Protein AF-A0A956TDK2-F1 (afdb_monomer_lite)

Structure (mmCIF, N/CA/C/O backbone):
data_AF-A0A956TDK2-F1
#
_entry.id   AF-A0A956TDK2-F1
#
loop_
_atom_site.group_PDB
_atom_site.id
_atom_site.type_symbol
_atom_site.label_atom_id
_atom_site.label_alt_id
_atom_site.label_comp_id
_atom_site.label_asym_id
_atom_site.label_entity_id
_atom_site.label_seq_id
_atom_site.pdbx_PDB_ins_code
_atom_site.Cartn_x
_atom_site.Cartn_y
_atom_site.Cartn_z
_atom_site.occupancy
_atom_site.B_iso_or_equiv
_atom_site.auth_seq_id
_atom_site.auth_comp_id
_atom_site.auth_asym_id
_atom_site.auth_atom_id
_atom_site.pdbx_PDB_model_num
ATOM 1 N N . MET A 1 1 ? -30.531 -20.690 25.573 1.00 36.47 1 MET A N 1
ATOM 2 C CA . MET A 1 1 ? -29.713 -19.918 24.613 1.00 36.47 1 MET A CA 1
ATOM 3 C C . MET A 1 1 ? -29.994 -18.443 24.854 1.00 36.47 1 MET A C 1
ATOM 5 O O . MET A 1 1 ? -31.098 -18.005 24.573 1.00 36.47 1 MET A O 1
ATOM 9 N N . SER A 1 2 ? -29.073 -17.719 25.496 1.00 29.98 2 SER A N 1
ATOM 10 C CA . SER A 1 2 ? -29.270 -16.298 25.814 1.00 29.98 2 SER A CA 1
ATOM 11 C C . SER A 1 2 ? -29.156 -15.471 24.534 1.00 29.98 2 SER A C 1
ATOM 13 O O . SER A 1 2 ? -28.098 -15.437 23.905 1.00 29.98 2 SER A O 1
ATOM 15 N N . THR A 1 3 ? -30.259 -14.847 24.130 1.00 35.81 3 THR A N 1
ATOM 16 C CA . THR A 1 3 ? -30.316 -13.839 23.070 1.00 35.81 3 THR A CA 1
ATOM 17 C C . THR A 1 3 ? -29.551 -12.605 23.540 1.00 35.81 3 THR A C 1
ATOM 19 O O . THR A 1 3 ? -30.119 -11.705 24.156 1.00 35.81 3 THR A O 1
ATOM 22 N N . ARG A 1 4 ? -28.235 -12.579 23.293 1.00 45.94 4 ARG A N 1
ATOM 23 C CA . ARG A 1 4 ? -27.424 -11.367 23.445 1.00 45.94 4 ARG A CA 1
ATOM 24 C C . ARG A 1 4 ? -28.011 -10.298 22.530 1.00 45.94 4 ARG A C 1
ATOM 26 O O . ARG A 1 4 ? -27.999 -10.459 21.312 1.00 45.94 4 ARG A O 1
ATOM 33 N N . THR A 1 5 ? -28.515 -9.216 23.114 1.00 43.31 5 THR A N 1
ATOM 34 C CA . THR A 1 5 ? -28.841 -7.987 22.389 1.00 43.31 5 THR A CA 1
ATOM 35 C C . THR A 1 5 ? -27.641 -7.611 21.524 1.00 43.31 5 THR A C 1
ATOM 37 O O . THR A 1 5 ? -26.521 -7.534 22.034 1.00 43.31 5 THR A O 1
ATOM 40 N N . SER A 1 6 ? -27.844 -7.425 20.217 1.00 56.53 6 SER A N 1
ATOM 41 C CA . SER A 1 6 ? -26.744 -7.072 19.320 1.00 56.53 6 SER A CA 1
ATOM 42 C C . SER A 1 6 ? -26.164 -5.726 19.753 1.00 56.53 6 SER A C 1
ATOM 44 O O . SER A 1 6 ? -26.858 -4.706 19.702 1.00 56.53 6 SER A O 1
ATOM 46 N N . ILE A 1 7 ? -24.907 -5.717 20.191 1.00 63.72 7 ILE A N 1
ATOM 47 C CA . ILE A 1 7 ? -24.193 -4.484 20.520 1.00 63.72 7 ILE A CA 1
ATOM 48 C C . ILE A 1 7 ? -24.137 -3.630 19.246 1.00 63.72 7 ILE A C 1
ATOM 50 O O . ILE A 1 7 ? -23.686 -4.097 18.199 1.00 63.72 7 ILE A O 1
ATOM 54 N N . ARG A 1 8 ? -24.622 -2.385 19.317 1.00 76.12 8 ARG A N 1
ATOM 55 C CA . ARG A 1 8 ? -24.644 -1.454 18.177 1.00 76.12 8 ARG A CA 1
ATOM 56 C C . ARG A 1 8 ? -23.271 -0.806 17.991 1.00 76.12 8 ARG A C 1
ATOM 58 O O . ARG A 1 8 ? -23.097 0.366 18.296 1.00 76.12 8 ARG A O 1
ATOM 65 N N . PHE A 1 9 ? -22.304 -1.588 17.515 1.00 86.56 9 PHE A N 1
ATOM 66 C CA . PHE A 1 9 ? -20.914 -1.156 17.335 1.00 86.56 9 PHE A CA 1
ATOM 67 C C . PHE A 1 9 ? -20.782 0.117 16.481 1.00 86.56 9 PHE A C 1
ATOM 69 O O . PHE A 1 9 ? -20.207 1.097 16.945 1.00 86.56 9 PHE A O 1
ATOM 76 N N . GLY A 1 10 ? -21.360 0.113 15.273 1.00 86.62 10 GLY A N 1
ATOM 77 C CA . GLY A 1 10 ? -21.226 1.204 14.297 1.00 86.62 10 GLY A CA 1
ATOM 78 C C . GLY A 1 10 ? -21.625 2.579 14.839 1.00 86.62 10 GLY A C 1
ATOM 79 O O . GLY A 1 10 ? -20.768 3.452 14.898 1.00 86.62 10 GLY A O 1
ATOM 80 N N . PRO A 1 11 ? -22.862 2.764 15.340 1.00 89.75 11 PRO A N 1
ATOM 81 C CA . PRO A 1 11 ? -23.296 4.057 15.871 1.00 89.75 11 PRO A CA 1
ATOM 82 C C . PRO A 1 11 ? -22.446 4.583 17.036 1.00 89.75 11 PRO A C 1
ATOM 84 O O . PRO A 1 11 ? -22.266 5.790 17.168 1.00 89.75 11 PRO A O 1
ATOM 87 N N . ILE A 1 12 ? -21.922 3.694 17.890 1.00 90.88 12 ILE A N 1
ATOM 88 C CA . ILE A 1 12 ? -21.048 4.094 19.004 1.00 90.88 12 ILE A CA 1
ATOM 89 C C . ILE A 1 12 ? -19.704 4.577 18.458 1.00 90.88 12 ILE A C 1
ATOM 91 O O . ILE A 1 12 ? -19.218 5.627 18.873 1.00 90.88 12 ILE A O 1
ATOM 95 N N . LEU A 1 13 ? -19.118 3.831 17.519 1.00 92.94 13 LEU A N 1
ATOM 96 C CA . LEU A 1 13 ? -17.864 4.217 16.883 1.00 92.94 13 LEU A CA 1
ATOM 97 C C . LEU A 1 13 ? -18.004 5.534 16.110 1.00 92.94 13 LEU A C 1
ATOM 99 O O . LEU A 1 13 ? -17.149 6.397 16.255 1.00 92.94 13 LEU A O 1
ATOM 103 N N . GLU A 1 14 ? -19.071 5.708 15.332 1.00 91.56 14 GLU A N 1
ATOM 104 C CA . GLU A 1 14 ? -19.319 6.922 14.545 1.00 91.56 14 GLU A CA 1
ATOM 105 C C . GLU A 1 14 ? -19.465 8.160 15.442 1.00 91.56 14 GLU A C 1
ATOM 107 O O . GLU A 1 14 ? -18.856 9.194 15.165 1.00 91.56 14 GLU A O 1
ATOM 112 N N . ALA A 1 15 ? -20.201 8.051 16.555 1.00 91.62 15 ALA A N 1
ATOM 113 C CA . ALA A 1 15 ? -20.336 9.140 17.522 1.00 91.62 15 ALA A CA 1
ATOM 114 C C . ALA A 1 15 ? -18.988 9.512 18.165 1.00 91.62 15 ALA A C 1
ATOM 116 O O . ALA A 1 15 ? -18.646 10.691 18.261 1.00 91.62 15 ALA A O 1
ATOM 117 N N . LEU A 1 16 ? -18.196 8.509 18.558 1.00 93.31 16 LEU A N 1
ATOM 118 C CA . LEU A 1 16 ? -16.863 8.724 19.120 1.00 93.31 16 LEU A CA 1
ATOM 119 C C . LEU A 1 16 ? -15.891 9.316 18.102 1.00 93.31 16 LEU A C 1
ATOM 121 O O . LEU A 1 16 ? -15.137 10.226 18.436 1.00 93.31 16 LEU A O 1
ATOM 125 N N . ALA A 1 17 ? -15.902 8.824 16.866 1.00 91.94 17 ALA A N 1
ATOM 126 C CA . ALA A 1 17 ? -15.045 9.326 15.805 1.00 91.94 17 ALA A CA 1
ATOM 127 C C . ALA A 1 17 ? -15.389 10.779 15.456 1.00 91.94 17 ALA A C 1
ATOM 129 O O . ALA A 1 17 ? -14.481 11.593 15.326 1.00 91.94 17 ALA A O 1
ATOM 130 N N . ALA A 1 18 ? -16.673 11.147 15.403 1.00 90.19 18 ALA A N 1
ATOM 131 C CA . ALA A 1 18 ? -17.086 12.536 15.196 1.00 90.19 18 ALA A CA 1
ATOM 132 C C . ALA A 1 18 ? -16.557 13.480 16.294 1.00 90.19 18 ALA A C 1
ATOM 134 O O . ALA A 1 18 ? -16.225 14.636 16.026 1.00 90.19 18 ALA A O 1
ATOM 135 N N . GLU A 1 19 ? -16.448 12.996 17.534 1.00 91.62 19 GLU A N 1
ATOM 136 C CA . GLU A 1 19 ? -15.928 13.782 18.654 1.00 91.62 19 GLU A CA 1
ATOM 137 C C . GLU A 1 19 ? -14.392 13.827 18.692 1.00 91.62 19 GLU A C 1
ATOM 139 O O . GLU A 1 19 ? -13.811 14.891 18.919 1.00 91.62 19 GLU A O 1
ATOM 144 N N . LYS A 1 20 ? -13.732 12.678 18.505 1.00 92.88 20 LYS A N 1
ATOM 145 C CA . LYS A 1 20 ? -12.287 12.508 18.725 1.00 92.88 20 LYS A CA 1
ATOM 146 C C . LYS A 1 20 ? -11.456 12.708 17.463 1.00 92.88 20 LYS A C 1
ATOM 148 O O . LYS A 1 20 ? -10.361 13.245 17.541 1.00 92.88 20 LYS A O 1
ATOM 153 N N . LEU A 1 21 ? -11.992 12.367 16.296 1.00 92.44 21 LEU A N 1
ATOM 154 C CA . LEU A 1 21 ? -11.311 12.448 15.005 1.00 92.44 21 LEU A CA 1
ATOM 155 C C . LEU A 1 21 ? -11.820 13.626 14.156 1.00 92.44 21 LEU A C 1
ATOM 157 O O . LEU A 1 21 ? -12.000 13.492 12.952 1.00 92.44 21 LEU A O 1
ATOM 161 N N . LYS A 1 22 ? -12.015 14.813 14.751 1.00 89.56 22 LYS A N 1
ATOM 162 C CA . LYS A 1 22 ? -12.614 15.991 14.075 1.00 89.56 22 LYS A CA 1
ATOM 163 C C . LYS A 1 22 ? -11.938 16.413 12.763 1.00 89.56 22 LYS A C 1
ATOM 165 O O . LYS A 1 22 ? -12.581 17.019 11.916 1.00 89.56 22 LYS A O 1
ATOM 170 N N . LYS A 1 23 ? -10.636 16.143 12.615 1.00 91.44 23 LYS A N 1
ATOM 171 C CA . LYS A 1 23 ? -9.848 16.461 11.408 1.00 91.44 23 LYS A CA 1
ATOM 172 C C . LYS A 1 23 ? -9.891 15.368 10.332 1.00 91.44 23 LYS A C 1
ATOM 174 O O . LYS A 1 23 ? -9.282 15.543 9.280 1.00 91.44 23 LYS A O 1
ATOM 179 N N . TYR A 1 24 ? -10.528 14.236 10.618 1.00 95.06 24 TYR A N 1
ATOM 180 C CA . TYR A 1 24 ? -10.629 13.112 9.700 1.00 95.06 24 TYR A CA 1
ATOM 181 C C . TYR A 1 24 ? -12.004 13.097 9.041 1.00 95.06 24 TYR A C 1
ATOM 183 O O . TYR A 1 24 ? -13.023 13.365 9.675 1.00 95.06 24 TYR A O 1
ATOM 191 N N . GLU A 1 25 ? -12.027 12.722 7.771 1.00 94.62 25 GLU A N 1
ATOM 192 C CA . GLU A 1 25 ? -13.240 12.393 7.039 1.00 94.62 25 GLU A CA 1
ATOM 193 C C . GLU A 1 25 ? -13.403 10.867 6.947 1.00 94.62 25 GLU A C 1
ATOM 195 O O . GLU A 1 25 ? -12.411 10.145 6.783 1.00 94.62 25 GLU A O 1
ATOM 200 N N . PRO A 1 26 ? -14.631 10.339 7.062 1.00 94.50 26 PRO A N 1
ATOM 201 C CA . PRO A 1 26 ? -14.887 8.928 6.810 1.00 94.50 26 PRO A CA 1
ATOM 202 C C . PRO A 1 26 ? -14.716 8.625 5.315 1.00 94.50 26 PRO A C 1
ATOM 204 O O . PRO A 1 26 ? -15.232 9.355 4.471 1.00 94.50 26 PRO A O 1
ATOM 207 N N . PHE A 1 27 ? -14.026 7.533 4.983 1.00 92.94 27 PHE A N 1
ATOM 208 C CA . PHE A 1 27 ? -13.862 7.072 3.594 1.00 92.94 27 PHE A CA 1
ATOM 209 C C . PHE A 1 27 ? -14.345 5.635 3.365 1.00 92.94 27 PHE A C 1
ATOM 211 O O . PHE A 1 27 ? -14.528 5.234 2.220 1.00 92.94 27 PHE A O 1
ATOM 218 N N . LEU A 1 28 ? -14.556 4.859 4.434 1.00 91.88 28 LEU A N 1
ATOM 219 C CA . LEU A 1 28 ? -14.954 3.456 4.349 1.00 91.88 28 LEU A CA 1
ATOM 220 C C . LEU A 1 28 ? -15.937 3.099 5.467 1.00 91.88 28 LEU A C 1
ATOM 222 O O . LEU A 1 28 ? -15.699 3.412 6.634 1.00 91.88 28 LEU A O 1
ATOM 226 N N . ASN A 1 29 ? -17.008 2.396 5.109 1.00 92.25 29 ASN A N 1
ATOM 227 C CA . ASN A 1 29 ? -17.934 1.754 6.038 1.00 92.25 29 ASN A CA 1
ATOM 228 C C . ASN A 1 29 ? -18.458 0.475 5.377 1.00 92.25 29 ASN A C 1
ATOM 230 O O . ASN A 1 29 ? -19.373 0.524 4.556 1.00 92.25 29 ASN A O 1
ATOM 234 N N . GLU A 1 30 ? -17.835 -0.659 5.690 1.00 87.12 30 GLU A N 1
ATOM 235 C CA . GLU A 1 30 ? -18.126 -1.934 5.038 1.00 87.12 30 GLU A CA 1
ATOM 236 C C . GLU A 1 30 ? -18.359 -3.063 6.039 1.00 87.12 30 GLU A C 1
ATOM 238 O O . GLU A 1 30 ? -17.680 -3.197 7.058 1.00 87.12 30 GLU A O 1
ATOM 243 N N . ALA A 1 31 ? -19.319 -3.929 5.721 1.00 85.69 31 ALA A N 1
ATOM 244 C CA . ALA A 1 31 ? -19.601 -5.136 6.481 1.00 85.69 31 ALA A CA 1
ATOM 245 C C . ALA A 1 31 ? -19.265 -6.368 5.637 1.00 85.69 31 ALA A C 1
ATOM 247 O O . ALA A 1 31 ? -20.000 -6.721 4.717 1.00 85.69 31 ALA A O 1
ATOM 248 N N . VAL A 1 32 ? -18.192 -7.066 6.001 1.00 81.88 32 VAL A N 1
ATOM 249 C CA . VAL A 1 32 ? -17.778 -8.327 5.371 1.00 81.88 32 VAL A CA 1
ATOM 250 C C . VAL A 1 32 ? -18.242 -9.532 6.191 1.00 81.88 32 VAL A C 1
ATOM 252 O O . VAL A 1 32 ? -18.817 -9.385 7.274 1.00 81.88 32 VAL A O 1
ATOM 255 N N . SER A 1 33 ? -18.029 -10.752 5.689 1.00 78.56 33 SER A N 1
ATOM 256 C CA . SER A 1 33 ? -18.541 -11.991 6.304 1.00 78.56 33 SER A CA 1
ATOM 257 C C . SER A 1 33 ? -18.165 -12.153 7.783 1.00 78.56 33 SER A C 1
ATOM 259 O O . SER A 1 33 ? -18.964 -12.659 8.571 1.00 78.56 33 SER A O 1
ATOM 261 N N . HIS A 1 34 ? -16.981 -11.683 8.188 1.00 80.56 34 HIS A N 1
ATOM 262 C CA . HIS A 1 34 ? -16.448 -11.889 9.543 1.00 80.56 34 HIS A CA 1
ATOM 263 C C . HIS A 1 34 ? -16.103 -10.594 10.290 1.00 80.56 34 HIS A C 1
ATOM 265 O O . HIS A 1 34 ? -15.832 -10.627 11.493 1.00 80.56 34 HIS A O 1
ATOM 271 N N . SER A 1 35 ? -16.145 -9.441 9.621 1.00 86.12 35 SER A N 1
ATOM 272 C CA . SER A 1 35 ? -15.712 -8.165 10.196 1.00 86.12 35 SER A CA 1
ATOM 273 C C . SER A 1 35 ? -16.579 -6.991 9.746 1.00 86.12 35 SER A C 1
ATOM 275 O O . SER A 1 35 ? -17.258 -7.053 8.726 1.00 86.12 35 SER A O 1
ATOM 277 N N . LEU A 1 36 ? -16.555 -5.932 10.544 1.00 91.06 36 LEU A N 1
ATOM 278 C CA . LEU A 1 36 ? -17.019 -4.595 10.203 1.00 91.06 36 LEU A CA 1
ATOM 279 C C . LEU A 1 36 ? -15.780 -3.706 10.083 1.00 91.06 36 LEU A C 1
ATOM 281 O O . LEU A 1 36 ? -14.925 -3.759 10.968 1.00 91.06 36 LEU A O 1
ATOM 285 N N . LEU A 1 37 ? -15.684 -2.931 9.009 1.00 93.44 37 LEU A N 1
ATOM 286 C CA . LEU A 1 37 ? -14.554 -2.065 8.691 1.00 93.44 37 LEU A CA 1
ATOM 287 C C . LEU A 1 37 ? -15.026 -0.614 8.619 1.00 93.44 37 LEU A C 1
ATOM 289 O O . LEU A 1 37 ? -15.962 -0.300 7.888 1.00 93.44 37 LEU A O 1
ATOM 293 N N . TYR A 1 38 ? -14.357 0.261 9.364 1.00 95.88 38 TYR A N 1
ATOM 294 C CA . TYR A 1 38 ? -14.624 1.697 9.397 1.00 95.88 38 TYR A CA 1
ATOM 295 C C . TYR A 1 38 ? -13.319 2.453 9.185 1.00 95.88 38 TYR A C 1
ATOM 297 O O . TYR A 1 38 ? -12.400 2.336 9.993 1.00 95.88 38 TYR A O 1
ATOM 305 N N . GLY A 1 39 ? -13.232 3.210 8.098 1.00 96.38 39 GLY A N 1
ATOM 306 C CA . GLY A 1 39 ? -12.031 3.932 7.702 1.00 96.38 39 GLY A CA 1
ATOM 307 C C . GLY A 1 39 ? -12.210 5.439 7.801 1.00 96.38 39 GLY A C 1
ATOM 308 O O . GLY A 1 39 ? -13.188 5.994 7.297 1.00 96.38 39 GLY A O 1
ATOM 309 N N . TYR A 1 40 ? -11.219 6.093 8.392 1.00 97.31 40 TYR A N 1
ATOM 310 C CA . TYR A 1 40 ? -11.108 7.539 8.529 1.00 97.31 40 TYR A CA 1
ATOM 311 C C . TYR A 1 40 ? -9.791 7.996 7.912 1.00 97.31 40 TYR A C 1
ATOM 313 O O . TYR A 1 40 ? -8.759 7.362 8.135 1.00 97.31 40 TYR A O 1
ATOM 321 N N . ARG A 1 41 ? -9.804 9.092 7.155 1.00 96.56 41 ARG A N 1
ATOM 322 C CA . ARG A 1 41 ? -8.598 9.675 6.556 1.00 96.56 41 ARG A CA 1
ATOM 323 C C . ARG A 1 41 ? -8.495 11.159 6.860 1.00 96.56 41 ARG A C 1
ATOM 325 O O . ARG A 1 41 ? -9.503 11.843 6.966 1.00 96.56 41 ARG A O 1
ATOM 332 N N . CYS A 1 42 ? -7.283 11.674 6.978 1.00 95.06 42 CYS A N 1
ATOM 333 C CA . CYS A 1 42 ? -7.027 13.106 7.058 1.00 95.06 42 CYS A CA 1
ATOM 334 C C . CYS A 1 42 ? -5.879 13.484 6.126 1.00 95.06 42 CYS A C 1
ATOM 336 O O . C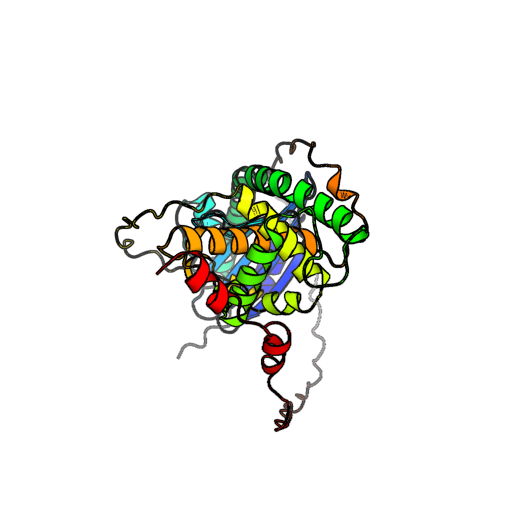YS A 1 42 ? -4.987 12.677 5.861 1.00 95.06 42 CYS A O 1
ATOM 338 N N . ARG A 1 43 ? -5.887 14.727 5.644 1.00 93.00 43 ARG A N 1
ATOM 339 C CA . ARG A 1 43 ? -4.717 15.299 4.975 1.00 93.00 43 ARG A CA 1
ATOM 340 C C . ARG A 1 43 ? -3.674 15.679 6.019 1.00 93.00 43 ARG A C 1
ATOM 342 O O . ARG A 1 43 ? -3.978 16.348 7.004 1.00 93.00 43 ARG A O 1
ATOM 349 N N . MET A 1 44 ? -2.447 15.254 5.775 1.00 88.44 44 MET A N 1
ATOM 350 C CA . MET A 1 44 ? -1.257 15.610 6.533 1.00 88.44 44 MET A CA 1
ATOM 351 C C . MET A 1 44 ? -0.457 16.671 5.763 1.00 88.44 44 MET A C 1
ATOM 353 O O . MET A 1 44 ? -0.726 16.961 4.596 1.00 88.44 44 MET A O 1
ATOM 357 N N . ALA A 1 45 ? 0.534 17.276 6.417 1.00 78.44 45 ALA A N 1
ATOM 358 C CA . ALA A 1 45 ? 1.456 18.186 5.740 1.00 78.44 45 ALA A CA 1
ATOM 359 C C . ALA A 1 45 ? 2.215 17.459 4.613 1.00 78.44 45 ALA A C 1
ATOM 361 O O . ALA A 1 45 ? 2.507 16.276 4.749 1.00 78.44 45 ALA A O 1
ATOM 362 N N . GLY A 1 46 ? 2.567 18.164 3.531 1.00 70.44 46 GLY A N 1
ATOM 363 C CA . GLY A 1 46 ? 3.446 17.635 2.475 1.00 70.44 46 GLY A CA 1
ATOM 364 C C . GLY A 1 46 ? 2.803 16.643 1.495 1.00 70.44 46 GLY A C 1
ATOM 365 O O . GLY A 1 46 ? 3.504 15.767 0.999 1.00 70.44 46 GLY A O 1
ATOM 366 N N . HIS A 1 47 ? 1.500 16.776 1.214 1.00 81.88 47 HIS A N 1
ATOM 367 C CA . HIS A 1 47 ? 0.721 15.896 0.312 1.00 81.88 47 HIS A CA 1
ATOM 368 C C . HIS A 1 47 ? 0.558 14.451 0.788 1.00 81.88 47 HIS A C 1
ATOM 370 O O . HIS A 1 47 ? 0.251 13.567 -0.005 1.00 81.88 47 HIS A O 1
ATOM 376 N N . TYR A 1 48 ? 0.743 14.200 2.082 1.00 91.75 48 TYR A N 1
ATOM 377 C CA . TYR A 1 48 ? 0.474 12.892 2.667 1.00 91.75 48 TYR A CA 1
ATOM 378 C C . TYR A 1 48 ? -0.956 12.814 3.199 1.00 91.75 48 TYR A C 1
ATOM 380 O O . TYR A 1 48 ? -1.563 13.810 3.593 1.00 91.75 48 TYR A O 1
ATOM 388 N N . TYR A 1 49 ? -1.476 11.601 3.256 1.00 95.25 49 TYR A N 1
ATOM 389 C CA . TYR A 1 49 ? -2.735 11.231 3.869 1.00 95.25 49 TYR A CA 1
ATOM 390 C C . TYR A 1 49 ? -2.444 10.279 5.023 1.00 95.25 49 TYR A C 1
ATOM 392 O O . TYR A 1 49 ? -1.655 9.343 4.883 1.00 95.25 49 TYR A O 1
ATOM 400 N N . GLY A 1 50 ? -3.080 10.531 6.162 1.00 97.38 50 GLY A N 1
ATOM 401 C CA . GLY A 1 50 ? -3.053 9.656 7.326 1.00 97.38 50 GLY A CA 1
ATOM 402 C C . GLY A 1 50 ? -4.379 8.925 7.459 1.00 97.38 50 GLY A C 1
ATOM 403 O O . GLY A 1 50 ? -5.433 9.548 7.329 1.00 97.38 50 GLY A O 1
ATOM 404 N N . PHE A 1 51 ? -4.335 7.628 7.741 1.00 98.12 51 PHE A N 1
ATOM 405 C CA . PHE A 1 51 ? -5.514 6.770 7.814 1.00 98.12 51 PHE A CA 1
ATOM 406 C C . PHE A 1 51 ? -5.604 6.059 9.159 1.00 98.12 51 PHE A C 1
ATOM 408 O O . PHE A 1 51 ? -4.590 5.646 9.721 1.00 98.12 51 PHE A O 1
ATOM 415 N N . ILE A 1 52 ? -6.835 5.868 9.626 1.00 97.94 52 ILE A N 1
ATOM 416 C CA . ILE A 1 52 ? -7.195 4.985 10.734 1.00 97.94 52 ILE A CA 1
ATOM 417 C C . ILE A 1 52 ? -8.297 4.057 10.224 1.00 97.94 52 ILE A C 1
ATOM 419 O O . ILE A 1 52 ? -9.371 4.517 9.841 1.00 97.94 52 ILE A O 1
ATOM 423 N N . LEU A 1 53 ? -8.035 2.756 10.226 1.00 97.38 53 LEU A N 1
ATOM 424 C CA . LEU A 1 53 ? -8.971 1.712 9.831 1.00 97.38 53 LEU A CA 1
ATOM 425 C C . LEU A 1 53 ? -9.312 0.860 11.049 1.00 97.38 53 LEU A C 1
ATOM 427 O O . LEU A 1 53 ? -8.498 0.064 11.504 1.00 97.38 53 LEU A O 1
ATOM 431 N N . VAL A 1 54 ? -10.525 1.007 11.568 1.00 96.31 54 VAL A N 1
ATOM 432 C CA . VAL A 1 54 ? -11.038 0.212 12.683 1.00 96.31 54 VAL A CA 1
ATOM 433 C C . VAL A 1 54 ? -11.714 -1.044 12.146 1.00 96.31 54 VAL A C 1
ATOM 435 O O . VAL A 1 54 ? -12.629 -0.966 11.326 1.00 96.31 54 VAL A O 1
ATOM 438 N N . GLN A 1 55 ? -11.303 -2.201 12.658 1.00 94.00 55 GLN A N 1
ATOM 439 C CA . GLN A 1 55 ? -11.869 -3.503 12.328 1.00 94.00 55 GLN A CA 1
ATOM 440 C C . GLN A 1 55 ? -12.485 -4.135 13.572 1.00 94.00 55 GLN A C 1
ATOM 442 O O . GLN A 1 55 ? -11.794 -4.386 14.558 1.00 94.00 55 GLN A O 1
ATOM 447 N N . ALA A 1 56 ? -13.773 -4.466 13.514 1.00 92.12 56 ALA A N 1
ATOM 448 C CA . ALA A 1 56 ? -14.464 -5.200 14.569 1.00 92.12 56 ALA A CA 1
ATOM 449 C C . ALA A 1 56 ? -14.951 -6.562 14.089 1.00 92.12 56 ALA A C 1
ATOM 451 O O . ALA A 1 56 ? -15.563 -6.682 13.030 1.00 92.12 56 ALA A O 1
ATOM 452 N N . ALA A 1 57 ? -14.737 -7.598 14.891 1.00 88.94 57 ALA A N 1
ATOM 453 C CA . ALA A 1 57 ? -15.269 -8.922 14.613 1.00 88.94 57 ALA A CA 1
ATOM 454 C C . ALA A 1 57 ? -16.779 -8.969 14.857 1.00 88.94 57 ALA A C 1
ATOM 456 O O . ALA A 1 57 ? -17.269 -8.531 15.900 1.00 88.94 57 ALA A O 1
ATOM 457 N N . ARG A 1 58 ? -17.523 -9.574 13.926 1.00 84.69 58 ARG A N 1
ATOM 458 C CA . ARG A 1 58 ? -18.996 -9.611 13.994 1.00 84.69 58 ARG A CA 1
ATOM 459 C C . ARG A 1 58 ? -19.541 -10.449 15.149 1.00 84.69 58 ARG A C 1
ATOM 461 O O . ARG A 1 58 ? -20.650 -10.197 15.608 1.00 84.69 58 ARG A O 1
ATOM 468 N N . THR A 1 59 ? -18.794 -11.460 15.589 1.00 81.94 59 THR A N 1
ATOM 469 C CA . THR A 1 59 ? -19.300 -12.494 16.510 1.00 81.94 59 THR A CA 1
ATOM 470 C C . THR A 1 59 ? -18.495 -12.646 17.796 1.00 81.94 59 THR A C 1
ATOM 472 O O . THR A 1 59 ? -19.038 -13.134 18.785 1.00 81.94 59 THR A O 1
ATOM 475 N N . SER A 1 60 ? -17.229 -12.227 17.824 1.00 82.69 60 SER A N 1
ATOM 476 C CA . SER A 1 60 ? -16.325 -12.520 18.944 1.00 82.69 60 SER A CA 1
ATOM 477 C C . SER A 1 60 ? -16.125 -11.365 19.930 1.00 82.69 60 SER A C 1
ATOM 479 O O . SER A 1 60 ? -15.432 -11.552 20.924 1.00 82.69 60 SER A O 1
ATOM 481 N N . GLY A 1 61 ? -16.736 -10.193 19.701 1.00 86.81 61 GLY A N 1
ATOM 482 C CA . GLY A 1 61 ? -16.562 -9.028 20.581 1.00 86.81 61 GLY A CA 1
ATOM 483 C C . GLY A 1 61 ? -15.120 -8.517 20.601 1.00 86.81 61 GLY A C 1
ATOM 484 O O . GLY A 1 61 ? -14.631 -8.075 21.636 1.00 86.81 61 GLY A O 1
ATOM 485 N N . ARG A 1 62 ? -14.418 -8.630 19.469 1.00 90.31 62 ARG A N 1
ATOM 486 C CA . ARG A 1 62 ? -13.034 -8.179 19.298 1.00 90.31 62 ARG A CA 1
ATOM 487 C C . ARG A 1 62 ? -12.957 -6.969 18.383 1.00 90.31 62 ARG A C 1
ATOM 489 O O . ARG A 1 62 ? -13.763 -6.848 17.460 1.00 90.31 62 ARG A O 1
ATOM 496 N N . VAL A 1 63 ? -11.985 -6.098 18.625 1.00 93.12 63 VAL A N 1
ATOM 497 C CA . VAL A 1 63 ? -11.713 -4.927 17.787 1.00 93.12 63 VAL A CA 1
ATOM 498 C C . VAL A 1 63 ? -10.213 -4.659 17.699 1.00 93.12 63 VAL A C 1
ATOM 500 O O . VAL A 1 63 ? -9.475 -4.861 18.661 1.00 93.12 63 VAL A O 1
ATOM 503 N N . THR A 1 64 ? -9.757 -4.218 16.537 1.00 94.31 64 THR A N 1
ATOM 504 C CA . THR A 1 64 ? -8.388 -3.771 16.288 1.00 94.31 64 THR A CA 1
ATOM 505 C C . THR A 1 64 ? -8.410 -2.557 15.362 1.00 94.31 64 THR A C 1
ATOM 507 O O . THR A 1 64 ? -9.469 -2.176 14.856 1.00 94.31 64 THR A O 1
ATOM 510 N N . ALA A 1 65 ? -7.254 -1.935 15.162 1.00 96.00 65 ALA A N 1
ATOM 511 C CA . ALA A 1 65 ? -7.097 -0.851 14.210 1.00 96.00 65 ALA A CA 1
ATOM 512 C C . ALA A 1 65 ? -5.774 -0.972 13.454 1.00 96.00 65 ALA A C 1
ATOM 514 O O . ALA A 1 65 ? -4.741 -1.324 14.030 1.00 96.00 65 ALA A O 1
ATOM 515 N N . GLU A 1 66 ? -5.814 -0.631 12.173 1.00 96.81 66 GLU A N 1
ATOM 516 C CA . GLU A 1 66 ? -4.637 -0.342 11.367 1.00 96.81 66 GLU A CA 1
ATOM 517 C C . GLU A 1 66 ? -4.520 1.162 11.153 1.00 96.81 66 GLU A C 1
ATOM 519 O O . GLU A 1 66 ? -5.515 1.879 11.048 1.00 96.81 66 GLU A O 1
ATOM 524 N N . VAL A 1 67 ? -3.286 1.637 11.088 1.00 98.25 67 VAL A N 1
ATOM 525 C CA . VAL A 1 67 ? -2.961 3.003 10.702 1.00 98.25 67 VAL A CA 1
ATOM 526 C C . VAL A 1 67 ? -2.136 2.971 9.437 1.00 98.25 67 VAL A C 1
ATOM 528 O O . VAL A 1 67 ? -1.395 2.017 9.196 1.00 98.25 67 VAL A O 1
ATOM 531 N N . ALA A 1 68 ? -2.263 4.006 8.619 1.00 98.12 68 ALA A N 1
ATOM 532 C CA . ALA A 1 68 ? -1.503 4.084 7.386 1.00 98.12 68 ALA A CA 1
ATOM 533 C C . ALA A 1 68 ? -1.098 5.509 7.041 1.00 98.12 68 ALA A C 1
ATOM 535 O O . ALA A 1 68 ? -1.768 6.468 7.424 1.00 98.12 68 ALA A O 1
ATOM 536 N N . VAL A 1 69 ? -0.013 5.625 6.283 1.00 97.56 69 VAL A N 1
ATOM 537 C CA . VAL A 1 69 ? 0.443 6.870 5.670 1.00 97.56 69 VAL A CA 1
ATOM 538 C C . VAL A 1 69 ? 0.645 6.615 4.186 1.00 97.56 69 VAL A C 1
ATOM 540 O O . VAL A 1 69 ? 1.325 5.660 3.816 1.00 97.56 69 VAL A O 1
ATOM 543 N N . SER A 1 70 ? 0.063 7.458 3.337 1.00 95.19 70 SER A N 1
ATOM 544 C CA . SER A 1 70 ? 0.197 7.366 1.879 1.00 95.19 70 SER A CA 1
ATOM 545 C C . SER A 1 70 ? 0.354 8.746 1.252 1.00 95.19 70 SER A C 1
ATOM 547 O O . SER A 1 70 ? -0.138 9.731 1.789 1.00 95.19 70 SER A O 1
ATOM 549 N N . ARG A 1 71 ? 1.021 8.837 0.102 1.00 91.75 71 ARG A N 1
ATOM 550 C CA . ARG A 1 71 ? 1.002 10.027 -0.771 1.00 91.75 71 ARG A CA 1
ATOM 551 C C . ARG A 1 71 ? -0.308 10.160 -1.548 1.00 91.75 71 ARG A C 1
ATOM 553 O O . ARG A 1 71 ? -0.589 11.217 -2.098 1.00 91.75 71 ARG A O 1
ATOM 560 N N . THR A 1 72 ? -1.091 9.089 -1.613 1.00 88.00 72 THR A N 1
ATOM 561 C CA . THR A 1 72 ? -2.345 9.007 -2.367 1.00 88.00 72 THR A CA 1
ATOM 562 C C . THR A 1 72 ? -3.531 9.033 -1.399 1.00 88.00 72 THR A C 1
ATOM 564 O O . THR A 1 72 ? -3.372 8.671 -0.229 1.00 88.00 72 THR A O 1
ATOM 567 N N . PRO A 1 73 ? -4.731 9.444 -1.844 1.00 88.75 73 PRO A N 1
ATOM 568 C CA . PRO A 1 73 ? -5.927 9.457 -0.998 1.00 88.75 73 PRO A CA 1
ATOM 569 C C . PRO A 1 73 ? -6.500 8.057 -0.695 1.00 88.75 73 PRO A C 1
ATOM 571 O O . PRO A 1 73 ? -7.564 7.967 -0.068 1.00 88.75 73 PRO A O 1
ATOM 574 N N . ASP A 1 74 ? -5.798 6.995 -1.103 1.00 88.44 74 ASP A N 1
ATOM 575 C CA . ASP A 1 74 ? -6.178 5.593 -0.943 1.00 88.44 74 ASP A CA 1
ATOM 576 C C . ASP A 1 74 ? -5.412 4.911 0.193 1.00 88.44 74 ASP A C 1
ATOM 578 O O . ASP A 1 74 ? -4.236 5.191 0.451 1.00 88.44 74 ASP A O 1
ATOM 582 N N . PHE A 1 75 ? -6.081 3.963 0.851 1.00 92.44 75 PHE A N 1
ATOM 583 C CA . PHE A 1 75 ? -5.471 3.153 1.899 1.00 92.44 75 PHE A CA 1
ATOM 584 C C . PHE A 1 75 ? -4.402 2.222 1.290 1.00 92.44 75 PHE A C 1
ATOM 586 O O . PHE A 1 75 ? -4.730 1.419 0.412 1.00 92.44 75 PHE A O 1
ATOM 593 N N . PRO A 1 76 ? -3.129 2.301 1.722 1.00 93.69 76 PRO A N 1
ATOM 594 C CA . PRO A 1 76 ? -2.040 1.587 1.070 1.00 93.69 76 PRO A CA 1
ATOM 595 C C . PRO A 1 76 ? -2.064 0.090 1.389 1.00 93.69 76 PRO A C 1
ATOM 597 O O . PRO A 1 76 ? -2.436 -0.334 2.481 1.00 93.69 76 PRO A O 1
ATOM 600 N N . TYR A 1 77 ? -1.600 -0.717 0.437 1.00 94.56 77 TYR A N 1
ATOM 601 C CA . TYR A 1 77 ? -1.542 -2.173 0.568 1.00 94.56 77 TYR A CA 1
ATOM 602 C C . TYR A 1 77 ? -0.355 -2.664 1.421 1.00 94.56 77 TYR A C 1
ATOM 604 O O . TYR A 1 77 ? -0.506 -3.586 2.228 1.00 94.56 77 TYR A O 1
ATOM 612 N N . TYR A 1 78 ? 0.813 -2.039 1.260 1.00 95.50 78 TYR A N 1
ATOM 613 C CA . TYR A 1 78 ? 2.093 -2.508 1.801 1.00 95.50 78 TYR A CA 1
ATOM 614 C C . TYR A 1 78 ? 2.215 -2.275 3.305 1.00 95.50 78 TYR A C 1
ATOM 616 O O . TYR A 1 78 ? 1.975 -1.161 3.773 1.00 95.50 78 TYR A O 1
ATOM 624 N N . ARG A 1 79 ? 2.659 -3.278 4.070 1.00 94.81 79 ARG A N 1
ATOM 625 C CA . ARG A 1 79 ? 3.030 -3.061 5.472 1.00 94.81 79 ARG A CA 1
ATOM 626 C C . ARG A 1 79 ? 4.481 -2.626 5.600 1.00 94.81 79 ARG A C 1
ATOM 628 O O . ARG A 1 79 ? 5.349 -3.054 4.845 1.00 94.81 79 ARG A O 1
ATOM 635 N N . ILE A 1 80 ? 4.758 -1.769 6.580 1.00 94.19 80 ILE A N 1
ATOM 636 C CA . ILE A 1 80 ? 6.127 -1.283 6.824 1.00 94.19 80 ILE A CA 1
ATOM 637 C C . ILE A 1 80 ? 7.060 -2.378 7.369 1.00 94.19 80 ILE A C 1
ATOM 639 O O . ILE A 1 80 ? 8.280 -2.298 7.175 1.00 94.19 80 ILE A O 1
ATOM 643 N N . SER A 1 81 ? 6.494 -3.374 8.058 1.00 91.00 81 SER A N 1
ATOM 644 C CA . SER A 1 81 ? 7.228 -4.480 8.673 1.00 91.00 81 SER A CA 1
ATOM 645 C C . SER A 1 81 ? 7.547 -5.632 7.734 1.00 91.00 81 SER A C 1
ATOM 647 O O . SER A 1 81 ? 8.398 -6.449 8.083 1.00 91.00 81 SER A O 1
ATOM 649 N N . ASP A 1 82 ? 6.860 -5.722 6.595 1.00 89.38 82 ASP A N 1
ATOM 650 C CA . ASP A 1 82 ? 7.052 -6.834 5.672 1.00 89.38 82 ASP A CA 1
ATOM 651 C C . ASP A 1 82 ? 8.494 -6.823 5.162 1.00 89.38 82 ASP A C 1
ATOM 653 O O . ASP A 1 82 ? 9.063 -5.773 4.834 1.00 89.38 82 ASP A O 1
ATOM 657 N N . THR A 1 83 ? 9.091 -8.010 5.096 1.00 83.50 83 THR A N 1
ATOM 658 C CA . THR A 1 83 ? 10.452 -8.198 4.596 1.00 83.50 83 THR A CA 1
ATOM 659 C C . THR A 1 83 ? 10.418 -9.166 3.416 1.00 83.50 83 THR A C 1
ATOM 661 O O . THR A 1 83 ? 10.007 -10.310 3.592 1.00 83.50 83 THR A O 1
ATOM 664 N N . PRO A 1 84 ? 10.857 -8.753 2.215 1.00 85.75 84 PRO A N 1
ATOM 665 C CA . PRO A 1 84 ? 11.407 -7.440 1.867 1.00 85.75 84 PRO A CA 1
ATOM 666 C C . PRO A 1 84 ? 10.332 -6.343 1.740 1.00 85.75 84 PRO A C 1
ATOM 668 O O . PRO A 1 84 ? 9.178 -6.615 1.424 1.00 85.75 84 PRO A O 1
ATOM 671 N N . ARG A 1 85 ? 10.714 -5.076 1.926 1.00 90.12 85 ARG A N 1
ATOM 672 C CA . ARG A 1 85 ? 9.783 -3.942 1.841 1.00 90.12 85 ARG A CA 1
ATOM 673 C C . ARG A 1 85 ? 9.540 -3.521 0.385 1.00 90.12 85 ARG A C 1
ATOM 675 O O . ARG A 1 85 ? 10.484 -3.141 -0.309 1.00 90.12 85 ARG A O 1
ATOM 682 N N . LEU A 1 86 ? 8.284 -3.562 -0.071 1.00 92.88 86 LEU A N 1
ATOM 683 C CA . LEU A 1 86 ? 7.930 -3.255 -1.468 1.00 92.88 86 LEU A CA 1
ATOM 684 C C . LEU A 1 86 ? 7.384 -1.845 -1.713 1.00 92.88 86 LEU A C 1
ATOM 686 O O . LEU A 1 86 ? 7.601 -1.322 -2.804 1.00 92.88 86 LEU A O 1
ATOM 690 N N . GLY A 1 87 ? 6.688 -1.251 -0.740 1.00 93.06 87 GLY A N 1
ATOM 691 C CA . GLY A 1 87 ? 5.926 -0.013 -0.938 1.00 93.06 87 GLY A CA 1
ATOM 692 C C . GLY A 1 87 ? 6.732 1.145 -1.534 1.00 93.06 87 GLY A C 1
ATOM 693 O O . GLY A 1 87 ? 7.943 1.234 -1.366 1.00 93.06 87 GLY A O 1
ATOM 694 N N . VAL A 1 88 ? 6.044 2.028 -2.262 1.00 93.50 88 VAL A N 1
ATOM 695 C CA . VAL A 1 88 ? 6.644 3.239 -2.857 1.00 93.50 88 VAL A CA 1
ATOM 696 C C . VAL A 1 88 ? 5.898 4.496 -2.424 1.00 93.50 88 VAL A C 1
ATOM 698 O O . VAL A 1 88 ? 6.518 5.478 -2.034 1.00 93.50 88 VAL A O 1
ATOM 701 N N . SER A 1 89 ? 4.563 4.488 -2.464 1.00 91.75 89 SER A N 1
ATOM 702 C CA . SER A 1 89 ? 3.741 5.657 -2.120 1.00 91.75 89 SER A CA 1
ATOM 703 C C . SER A 1 89 ? 3.190 5.645 -0.701 1.00 91.75 89 SER A C 1
ATOM 705 O O . SER A 1 89 ? 2.774 6.698 -0.221 1.00 91.75 89 SER A O 1
ATOM 707 N N . GLY A 1 90 ? 3.165 4.499 -0.022 1.00 95.12 90 GLY A N 1
ATOM 708 C CA . GLY A 1 90 ? 2.517 4.400 1.276 1.00 95.12 90 GLY A CA 1
ATOM 709 C C . GLY A 1 90 ? 2.731 3.074 1.982 1.00 95.12 90 GLY A C 1
ATOM 710 O O . GLY A 1 90 ? 3.008 2.050 1.355 1.00 95.12 90 GLY A O 1
ATOM 711 N N . TYR A 1 91 ? 2.559 3.122 3.300 1.00 97.31 91 TYR A N 1
ATOM 712 C CA . TYR A 1 91 ? 2.684 1.986 4.199 1.00 97.31 91 TYR A CA 1
ATOM 713 C C . TYR A 1 91 ? 1.566 1.982 5.240 1.00 97.31 91 TYR A C 1
ATOM 715 O O . TYR A 1 91 ? 1.105 3.037 5.680 1.00 97.31 91 TYR A O 1
ATOM 723 N N . ARG A 1 92 ? 1.177 0.786 5.678 1.00 97.12 92 ARG A N 1
ATOM 724 C CA . ARG A 1 92 ? 0.265 0.550 6.803 1.00 97.12 92 ARG A CA 1
ATOM 725 C C . ARG A 1 92 ? 0.914 -0.303 7.887 1.00 97.12 92 ARG A C 1
ATOM 727 O O . ARG A 1 92 ? 1.920 -0.970 7.652 1.00 97.12 92 ARG A O 1
ATOM 734 N N . GLU A 1 93 ? 0.327 -0.292 9.073 1.00 95.94 93 GLU A N 1
ATOM 735 C CA . GLU A 1 93 ? 0.667 -1.207 10.160 1.00 95.94 93 GLU A CA 1
ATOM 736 C C . GLU A 1 93 ? -0.461 -1.251 11.199 1.00 95.94 93 GLU A C 1
ATOM 738 O O . GLU A 1 93 ? -1.243 -0.308 11.339 1.00 95.94 93 GLU A O 1
ATOM 743 N N . ARG A 1 94 ? -0.540 -2.331 11.974 1.00 94.62 94 ARG A N 1
ATOM 744 C CA . ARG A 1 94 ? -1.454 -2.419 13.117 1.00 94.62 94 ARG A CA 1
ATOM 745 C C . ARG A 1 94 ? -1.048 -1.446 14.220 1.00 94.62 94 ARG A C 1
ATOM 747 O O . ARG A 1 94 ? 0.103 -1.412 14.658 1.00 94.62 94 ARG A O 1
ATOM 754 N N . ALA A 1 95 ? -2.021 -0.695 14.734 1.00 95.38 95 ALA A N 1
ATOM 755 C CA . ALA A 1 95 ? -1.780 0.377 15.695 1.00 95.38 95 ALA A CA 1
ATOM 756 C C . ALA A 1 95 ? -1.047 -0.117 16.957 1.00 95.38 95 ALA A C 1
ATOM 758 O O . ALA A 1 95 ? -0.061 0.482 17.391 1.00 95.38 95 ALA A O 1
ATOM 759 N N . LEU A 1 96 ? -1.471 -1.260 17.507 1.00 91.75 96 LEU A N 1
ATOM 760 C CA . LEU A 1 96 ? -0.895 -1.817 18.736 1.00 91.75 96 LEU A CA 1
ATOM 761 C C . LEU A 1 96 ? 0.542 -2.320 18.577 1.00 91.75 96 LEU A C 1
ATOM 763 O O . LEU A 1 96 ? 1.328 -2.227 19.524 1.00 91.75 96 LEU A O 1
ATOM 767 N N . LYS A 1 97 ? 0.924 -2.771 17.381 1.00 91.12 97 LYS A N 1
ATOM 768 C CA . LYS A 1 97 ? 2.311 -3.142 17.091 1.00 91.12 97 LYS A CA 1
ATOM 769 C C . LYS A 1 97 ? 3.232 -1.923 17.163 1.00 91.12 97 LYS A C 1
ATOM 771 O O . LYS A 1 97 ? 4.353 -2.029 17.649 1.00 91.12 97 LYS A O 1
ATOM 776 N N . LEU A 1 98 ? 2.746 -0.740 16.788 1.00 92.62 98 LEU A N 1
ATOM 777 C CA . LEU A 1 98 ? 3.512 0.507 16.868 1.00 92.62 98 LEU A CA 1
ATOM 778 C C . LEU A 1 98 ? 3.534 1.121 18.272 1.00 92.62 98 LEU A C 1
ATOM 780 O O . LEU A 1 98 ? 4.549 1.704 18.671 1.00 92.62 98 LEU A O 1
ATOM 784 N N . THR A 1 99 ? 2.439 1.029 19.032 1.00 90.88 99 THR A N 1
ATOM 785 C CA . THR A 1 99 ? 2.361 1.665 20.358 1.00 90.88 99 THR A CA 1
ATOM 786 C C . THR A 1 99 ? 2.863 0.771 21.480 1.00 90.88 99 THR A C 1
ATOM 788 O O . THR A 1 99 ? 3.656 1.231 22.306 1.00 90.88 99 THR A O 1
ATOM 791 N N . ARG A 1 100 ? 2.466 -0.506 21.475 1.00 85.31 100 ARG A N 1
ATOM 792 C CA . ARG A 1 100 ? 2.754 -1.492 22.529 1.00 85.31 100 ARG A CA 1
ATOM 793 C C . ARG A 1 100 ? 3.805 -2.524 22.139 1.00 85.31 100 ARG A C 1
ATOM 795 O O . ARG A 1 100 ? 4.217 -3.287 23.002 1.00 85.31 100 ARG A O 1
ATOM 802 N N . LYS A 1 101 ? 4.249 -2.546 20.875 1.00 82.44 101 LYS A N 1
ATOM 803 C CA . LYS A 1 101 ? 5.156 -3.575 20.326 1.00 82.44 101 LYS A CA 1
ATOM 804 C C . LYS A 1 101 ? 4.591 -4.997 20.405 1.00 82.44 101 LYS A C 1
ATOM 806 O O . LYS A 1 101 ? 5.347 -5.957 20.321 1.00 82.44 101 LYS A O 1
ATOM 811 N N . VAL A 1 102 ? 3.272 -5.127 20.545 1.00 82.31 102 VAL A N 1
ATOM 812 C CA . VAL A 1 102 ? 2.576 -6.415 20.538 1.00 82.31 102 VAL A CA 1
ATOM 813 C C . VAL A 1 102 ? 1.430 -6.323 19.549 1.00 82.31 102 VAL A C 1
ATOM 815 O O . VAL A 1 102 ? 0.625 -5.390 19.603 1.00 82.31 102 VAL A O 1
ATOM 818 N N . ASP A 1 103 ? 1.364 -7.291 18.646 1.00 83.94 103 ASP A N 1
ATOM 819 C CA . ASP A 1 103 ? 0.278 -7.395 17.686 1.00 83.94 103 ASP A CA 1
ATOM 820 C C . ASP A 1 103 ? -0.889 -8.182 18.293 1.00 83.94 103 ASP A C 1
ATOM 822 O O . ASP A 1 103 ? -0.780 -9.383 18.528 1.00 83.94 103 ASP A O 1
ATOM 826 N N . THR A 1 104 ? -1.982 -7.489 18.626 1.00 86.19 104 THR A N 1
ATOM 827 C CA . THR A 1 104 ? -3.134 -8.076 19.329 1.00 86.19 104 THR A CA 1
ATOM 828 C C . THR A 1 104 ? -4.447 -7.386 18.949 1.00 86.19 104 THR A C 1
ATOM 830 O O . THR A 1 104 ? -4.470 -6.363 18.260 1.00 86.19 104 THR A O 1
ATOM 833 N N . SER A 1 105 ? -5.562 -7.929 19.440 1.00 88.56 105 SER A N 1
ATOM 834 C CA . SER A 1 105 ? -6.880 -7.288 19.374 1.00 88.56 105 SER A CA 1
ATOM 835 C C . SER A 1 105 ? -7.400 -6.972 20.775 1.00 88.56 105 SER A C 1
ATOM 837 O O . SER A 1 105 ? -7.186 -7.733 21.718 1.00 88.56 105 SER A O 1
ATOM 839 N N . PHE A 1 106 ? -8.165 -5.892 20.910 1.00 88.62 106 PHE A N 1
ATOM 840 C CA . PHE A 1 106 ? -8.945 -5.634 22.116 1.00 88.62 106 PHE A CA 1
ATOM 841 C C . PHE A 1 106 ? -10.176 -6.538 22.166 1.00 88.62 106 PHE A C 1
ATOM 843 O O . PHE A 1 106 ? -10.716 -6.934 21.133 1.00 88.62 106 PHE A O 1
ATOM 850 N N . SER A 1 107 ? -10.658 -6.813 23.378 1.00 89.75 107 SER A N 1
ATOM 851 C CA . SER A 1 107 ? -11.878 -7.586 23.624 1.00 89.75 107 SER A CA 1
ATOM 852 C C . SER A 1 107 ? -12.870 -6.787 24.467 1.00 89.75 107 SER A C 1
ATOM 854 O O . SER A 1 107 ? -12.474 -6.080 25.390 1.00 89.75 107 SER A O 1
ATOM 856 N N . TYR A 1 108 ? -14.163 -6.938 24.188 1.00 87.62 108 TYR A N 1
ATOM 857 C CA . TYR A 1 108 ? -15.256 -6.342 24.956 1.00 87.62 108 TYR A CA 1
ATOM 858 C C . TYR A 1 108 ? -16.411 -7.339 25.116 1.00 87.62 108 TYR A C 1
ATOM 860 O O . TYR A 1 108 ? -16.689 -8.152 24.234 1.00 87.62 108 TYR A O 1
ATOM 868 N N . ARG A 1 109 ? -17.108 -7.295 26.259 1.00 85.19 109 ARG A N 1
ATOM 869 C CA . ARG A 1 109 ? -18.242 -8.198 26.556 1.00 85.19 109 ARG A CA 1
ATOM 870 C C . ARG A 1 109 ? -19.607 -7.505 26.590 1.00 85.19 109 ARG A C 1
ATOM 872 O O . ARG A 1 109 ? -20.623 -8.190 26.681 1.00 85.19 109 ARG A O 1
ATOM 879 N N . GLY A 1 110 ? -19.641 -6.177 26.501 1.00 84.56 110 GLY A N 1
ATOM 880 C CA . GLY A 1 110 ? -20.862 -5.375 26.590 1.00 84.56 110 GLY A CA 1
ATOM 881 C C . GLY A 1 110 ? -20.654 -3.936 26.122 1.00 84.56 110 GLY A C 1
ATOM 882 O O . GLY A 1 110 ? -19.531 -3.531 25.828 1.00 84.56 110 GLY A O 1
ATOM 883 N N . GLN A 1 111 ? -21.744 -3.169 26.059 1.00 84.94 111 GLN A N 1
ATOM 884 C CA . GLN A 1 111 ? -21.746 -1.803 25.527 1.00 84.94 111 GLN A CA 1
ATOM 885 C C . GLN A 1 111 ? -20.904 -0.822 26.361 1.00 84.94 111 GLN A C 1
ATOM 887 O O . GLN A 1 111 ? -20.193 -0.004 25.786 1.00 84.94 111 GLN A O 1
ATOM 892 N N . GLU A 1 112 ? -20.930 -0.929 27.692 1.00 83.62 112 GLU A N 1
ATOM 893 C CA . GLU A 1 112 ? -20.121 -0.071 28.574 1.00 83.62 112 GLU A CA 1
ATOM 894 C C . GLU A 1 112 ? -18.618 -0.294 28.367 1.00 83.62 112 GLU A C 1
ATOM 896 O O . GLU A 1 112 ? -17.859 0.659 28.211 1.00 83.62 112 GLU A O 1
ATOM 901 N N . GLN A 1 113 ? -18.188 -1.558 28.280 1.00 88.94 113 GLN A N 1
ATOM 902 C CA . GLN A 1 113 ? -16.792 -1.892 27.981 1.00 88.94 113 GLN A CA 1
ATOM 903 C C . GLN A 1 113 ? -16.395 -1.459 26.570 1.00 88.94 113 GLN A C 1
ATOM 905 O O . GLN A 1 113 ? -15.273 -1.004 26.369 1.00 88.94 113 GLN A O 1
ATOM 910 N N . LEU A 1 114 ? -17.305 -1.584 25.598 1.00 89.94 114 LEU A N 1
ATOM 911 C CA . LEU A 1 114 ? -17.037 -1.191 24.219 1.00 89.94 114 LEU A CA 1
ATOM 912 C C . LEU A 1 114 ? -16.672 0.294 24.118 1.00 89.94 114 LEU A C 1
ATOM 914 O O . LEU A 1 114 ? -15.732 0.626 23.406 1.00 89.94 114 LEU A O 1
ATOM 918 N N . LEU A 1 115 ? -17.375 1.172 24.839 1.00 91.44 115 LEU A N 1
ATOM 919 C CA . LEU A 1 115 ? -17.086 2.607 24.843 1.00 91.44 115 LEU A CA 1
ATOM 920 C C . LEU A 1 115 ? -15.640 2.894 25.280 1.00 91.44 115 LEU A C 1
ATOM 922 O O . LEU A 1 115 ? -14.913 3.585 24.570 1.00 91.44 115 LEU A O 1
ATOM 926 N N . GLY A 1 116 ? -15.216 2.324 26.413 1.00 92.00 116 GLY A N 1
ATOM 927 C CA . GLY A 1 116 ? -13.847 2.479 26.916 1.00 92.00 116 GLY A CA 1
ATOM 928 C C . GLY A 1 116 ? -12.804 1.902 25.958 1.00 92.00 116 GLY A C 1
ATOM 929 O O . GLY A 1 116 ? -11.830 2.572 25.629 1.00 92.00 116 GLY A O 1
ATOM 930 N N . VAL A 1 117 ? -13.058 0.700 25.428 1.00 93.62 117 VAL A N 1
ATOM 931 C CA . VAL A 1 117 ? -12.175 0.047 24.451 1.00 93.62 117 VAL A CA 1
ATOM 932 C C . VAL A 1 117 ? -12.026 0.877 23.176 1.00 93.62 117 VAL A C 1
ATOM 934 O O . VAL A 1 117 ? -10.920 0.992 22.658 1.00 93.62 117 VAL A O 1
ATOM 937 N N . LEU A 1 118 ? -13.107 1.468 22.662 1.00 94.62 118 LEU A N 1
ATOM 938 C CA . LEU A 1 118 ? -13.052 2.309 21.465 1.00 94.62 118 LEU A CA 1
ATOM 939 C C . LEU A 1 118 ? -12.328 3.632 21.721 1.00 94.62 118 LEU A C 1
ATOM 941 O O . LEU A 1 118 ? -11.557 4.062 20.870 1.00 94.62 118 LEU A O 1
ATOM 945 N N . LEU A 1 119 ? -12.530 4.259 22.882 1.00 94.00 119 LEU A N 1
ATOM 946 C CA . LEU A 1 119 ? -11.784 5.459 23.270 1.00 94.00 119 LEU A CA 1
ATOM 947 C C . LEU A 1 119 ? -10.277 5.184 23.337 1.00 94.00 119 LEU A C 1
ATOM 949 O O . LEU A 1 119 ? -9.491 5.938 22.759 1.00 94.00 119 LEU A O 1
ATOM 953 N N . ASP A 1 120 ? -9.881 4.088 23.988 1.00 93.69 120 ASP A N 1
ATOM 954 C CA . ASP A 1 120 ? -8.483 3.663 24.040 1.00 93.69 120 ASP A CA 1
ATOM 955 C C . ASP A 1 120 ? -7.947 3.349 22.640 1.00 93.69 120 ASP A C 1
ATOM 957 O O . ASP A 1 120 ? -6.872 3.823 22.283 1.00 93.69 120 ASP A O 1
ATOM 961 N N . LEU A 1 121 ? -8.704 2.608 21.824 1.00 95.12 121 LEU A N 1
ATOM 962 C CA . LEU A 1 121 ? -8.316 2.246 20.462 1.00 95.12 121 LEU A CA 1
ATOM 963 C C . LEU A 1 121 ? -8.077 3.479 19.584 1.00 95.12 121 LEU A C 1
ATOM 965 O O . LEU A 1 121 ? -7.072 3.529 18.878 1.00 95.12 121 LEU A O 1
ATOM 969 N N . LEU A 1 122 ? -8.974 4.469 19.614 1.00 95.25 122 LEU A N 1
ATOM 970 C CA . LEU A 1 122 ? -8.837 5.691 18.818 1.00 95.25 122 LEU A CA 1
ATOM 971 C C . LEU A 1 122 ? -7.627 6.519 19.270 1.00 95.25 122 LEU A C 1
ATOM 973 O O . LEU A 1 122 ? -6.841 6.947 18.426 1.00 95.25 122 LEU A O 1
ATOM 977 N N . ARG A 1 123 ? -7.420 6.667 20.586 1.00 94.06 123 ARG A N 1
ATOM 978 C CA . ARG A 1 123 ? -6.235 7.346 21.138 1.00 94.06 123 ARG A CA 1
ATOM 979 C C . ARG A 1 123 ? -4.941 6.646 20.715 1.00 94.06 123 ARG A C 1
ATOM 981 O O . ARG A 1 123 ? -4.004 7.294 20.257 1.00 94.06 123 ARG A O 1
ATOM 988 N N . GLU A 1 124 ? -4.892 5.323 20.857 1.00 94.69 124 GLU A N 1
ATOM 989 C CA . GLU A 1 124 ? -3.745 4.501 20.453 1.00 94.69 124 GLU A CA 1
ATOM 990 C C . GLU A 1 124 ? -3.506 4.590 18.942 1.00 94.69 124 GLU A C 1
ATOM 992 O O . GLU A 1 124 ? -2.361 4.644 18.510 1.00 94.69 124 GLU A O 1
ATOM 997 N N . SER A 1 125 ? -4.567 4.677 18.136 1.00 96.25 125 SER A N 1
ATOM 998 C CA . SER A 1 125 ? -4.465 4.825 16.681 1.00 96.25 125 SER A CA 1
ATOM 999 C C . SER A 1 125 ? -3.865 6.173 16.282 1.00 96.25 125 SER A C 1
ATOM 1001 O O . SER A 1 125 ? -2.978 6.212 15.438 1.00 96.25 125 SER A O 1
ATOM 1003 N N . GLU A 1 126 ? -4.259 7.285 16.905 1.00 94.19 126 GLU A N 1
ATOM 1004 C CA . GLU A 1 126 ? -3.628 8.581 16.608 1.00 94.19 126 GLU A CA 1
ATOM 1005 C C . GLU A 1 126 ? -2.145 8.611 17.010 1.00 94.19 126 GLU A C 1
ATOM 1007 O O . GLU A 1 126 ? -1.304 9.098 16.251 1.00 94.19 126 GLU A O 1
ATOM 1012 N N . MET A 1 127 ? -1.801 8.029 18.164 1.00 94.62 127 MET A N 1
ATOM 1013 C CA . MET A 1 127 ? -0.404 7.882 18.586 1.00 94.62 127 MET A CA 1
ATOM 1014 C C . MET A 1 127 ? 0.392 6.981 17.633 1.00 94.62 127 MET A C 1
ATOM 1016 O O . MET A 1 127 ? 1.532 7.296 17.283 1.00 94.62 127 MET A O 1
ATOM 1020 N N . ALA A 1 128 ? -0.200 5.862 17.209 1.00 97.12 128 ALA A N 1
ATOM 1021 C CA . ALA A 1 128 ? 0.396 4.941 16.252 1.00 97.12 128 ALA A CA 1
ATOM 1022 C C . ALA A 1 128 ? 0.623 5.615 14.899 1.00 97.12 128 ALA A C 1
ATOM 1024 O O . ALA A 1 128 ? 1.687 5.438 14.317 1.00 97.12 128 ALA A O 1
ATOM 1025 N N . LEU A 1 129 ? -0.332 6.416 14.420 1.00 97.44 129 LEU A N 1
ATOM 1026 C CA . LEU A 1 129 ? -0.215 7.135 13.155 1.00 97.44 129 LEU A CA 1
ATOM 1027 C C . LEU A 1 129 ? 0.968 8.109 13.172 1.00 97.44 129 LEU A C 1
ATOM 1029 O O . LEU A 1 129 ? 1.724 8.144 12.207 1.00 97.44 129 LEU A O 1
ATOM 1033 N N . GLY A 1 130 ? 1.177 8.842 14.273 1.00 95.19 130 GLY A N 1
ATOM 1034 C CA . GLY A 1 130 ? 2.363 9.689 14.441 1.00 95.19 130 GLY A CA 1
ATOM 1035 C C . GLY A 1 130 ? 3.665 8.885 14.350 1.00 95.19 130 GLY A C 1
ATOM 1036 O O . GLY A 1 130 ? 4.540 9.207 13.551 1.00 95.19 130 GLY A O 1
ATOM 1037 N N . ARG A 1 131 ? 3.753 7.765 15.083 1.00 96.69 131 ARG A N 1
ATOM 1038 C CA . ARG A 1 131 ? 4.926 6.869 15.039 1.00 96.69 131 ARG A CA 1
ATOM 1039 C C . ARG A 1 131 ? 5.154 6.245 13.665 1.00 96.69 131 ARG A C 1
ATOM 1041 O O . ARG A 1 131 ? 6.305 6.055 13.277 1.00 96.69 131 ARG A O 1
ATOM 1048 N N . LEU A 1 132 ? 4.082 5.879 12.962 1.00 97.50 132 LEU A N 1
ATOM 1049 C CA . LEU A 1 132 ? 4.171 5.358 11.605 1.00 97.50 132 LEU A CA 1
ATOM 1050 C C . LEU A 1 132 ? 4.659 6.447 10.662 1.00 97.50 132 LEU A C 1
ATOM 1052 O O . LEU A 1 132 ? 5.531 6.166 9.859 1.00 97.50 132 LEU A O 1
ATOM 1056 N N . ALA A 1 133 ? 4.145 7.672 10.765 1.00 96.38 133 ALA A N 1
ATOM 1057 C CA . ALA A 1 133 ? 4.565 8.785 9.923 1.00 96.38 133 ALA A CA 1
ATOM 1058 C C . ALA A 1 133 ? 6.065 9.075 10.063 1.00 96.38 133 ALA A C 1
ATOM 1060 O O . ALA A 1 133 ? 6.750 9.182 9.047 1.00 96.38 133 ALA A O 1
ATOM 1061 N N . ASP A 1 134 ? 6.583 9.098 11.293 1.00 94.94 134 ASP A N 1
ATOM 1062 C CA . ASP A 1 134 ? 8.011 9.308 11.561 1.00 94.94 134 ASP A CA 1
ATOM 1063 C C . ASP A 1 134 ? 8.899 8.233 10.907 1.00 94.94 134 ASP A C 1
ATOM 1065 O O . ASP A 1 134 ? 10.011 8.524 10.470 1.00 94.94 134 ASP A O 1
ATOM 1069 N N . GLN A 1 135 ? 8.407 6.994 10.810 1.00 95.06 135 GLN A N 1
ATOM 1070 C CA . GLN A 1 135 ? 9.132 5.873 10.200 1.00 95.06 135 GLN A CA 1
ATOM 1071 C C . GLN A 1 135 ? 8.925 5.788 8.683 1.00 95.06 135 GLN A C 1
ATOM 1073 O O . GLN A 1 135 ? 9.869 5.549 7.937 1.00 95.06 135 GLN A O 1
ATOM 1078 N N . ALA A 1 136 ? 7.687 5.957 8.223 1.00 95.62 136 ALA A N 1
ATOM 1079 C CA . ALA A 1 136 ? 7.250 5.693 6.861 1.00 95.62 136 ALA A CA 1
ATOM 1080 C C . ALA A 1 136 ? 7.561 6.850 5.913 1.00 95.62 136 ALA A C 1
ATOM 1082 O O . ALA A 1 136 ? 7.973 6.597 4.788 1.00 95.62 136 ALA A O 1
ATOM 1083 N N . ILE A 1 137 ? 7.382 8.110 6.332 1.00 94.50 137 ILE A N 1
ATOM 1084 C CA . ILE A 1 137 ? 7.551 9.265 5.433 1.00 94.50 137 ILE A CA 1
ATOM 1085 C C . ILE A 1 137 ? 8.971 9.344 4.855 1.00 94.50 137 ILE A C 1
ATOM 1087 O O . ILE A 1 137 ? 9.078 9.509 3.642 1.00 94.50 137 ILE A O 1
ATOM 1091 N N . PRO A 1 138 ? 10.060 9.196 5.638 1.00 94.00 138 PRO A N 1
ATOM 1092 C CA . PRO A 1 138 ? 11.411 9.208 5.077 1.00 94.00 138 PRO A CA 1
ATOM 1093 C C . PRO A 1 138 ? 11.626 8.120 4.019 1.00 94.00 138 PRO A C 1
ATOM 1095 O O . PRO A 1 138 ? 12.194 8.402 2.968 1.00 94.00 138 PRO A O 1
ATOM 1098 N N . LEU A 1 139 ? 11.108 6.914 4.270 1.00 94.44 139 LEU A N 1
ATOM 1099 C CA . LEU A 1 139 ? 11.198 5.777 3.350 1.00 94.44 139 LEU A CA 1
ATOM 1100 C C . LEU A 1 139 ? 10.403 6.030 2.072 1.00 94.44 139 LEU A C 1
ATOM 1102 O O . LEU A 1 139 ? 10.916 5.841 0.978 1.00 94.44 139 LEU A O 1
ATOM 1106 N N . ILE A 1 140 ? 9.170 6.522 2.215 1.00 94.12 140 ILE A N 1
ATOM 1107 C CA . ILE A 1 140 ? 8.337 6.917 1.082 1.00 94.12 140 ILE A CA 1
ATOM 1108 C C . ILE A 1 140 ? 9.073 7.973 0.259 1.00 94.12 140 ILE A C 1
ATOM 1110 O O . ILE A 1 140 ? 9.133 7.841 -0.950 1.00 94.12 140 ILE A O 1
ATOM 1114 N N . ILE A 1 141 ? 9.666 9.003 0.873 1.00 92.12 141 ILE A N 1
ATOM 1115 C CA . ILE A 1 141 ? 10.429 10.028 0.141 1.00 92.12 141 ILE A CA 1
ATOM 1116 C C . ILE A 1 141 ? 11.592 9.404 -0.633 1.00 92.12 141 ILE A C 1
ATOM 1118 O O . ILE A 1 141 ? 11.803 9.769 -1.787 1.00 92.12 141 ILE A O 1
ATOM 1122 N N . GLU A 1 142 ? 12.350 8.506 -0.007 1.00 93.00 142 GLU A N 1
ATOM 1123 C CA . GLU A 1 142 ? 13.493 7.830 -0.621 1.00 93.00 142 GLU A CA 1
ATOM 1124 C C . GLU A 1 142 ? 13.071 6.964 -1.814 1.00 93.00 142 GLU A C 1
ATOM 1126 O O . GLU A 1 142 ? 13.530 7.214 -2.931 1.00 93.00 142 GLU A O 1
ATOM 1131 N N . ASP A 1 143 ? 12.141 6.026 -1.604 1.00 92.50 143 ASP A N 1
ATOM 1132 C CA . ASP A 1 143 ? 11.592 5.171 -2.660 1.00 92.50 143 ASP A CA 1
ATOM 1133 C C . ASP A 1 143 ? 11.012 6.043 -3.788 1.00 92.50 143 ASP A C 1
ATOM 1135 O O . ASP A 1 143 ? 11.304 5.861 -4.969 1.00 92.50 143 ASP A O 1
ATOM 1139 N N . TYR A 1 144 ? 10.237 7.070 -3.446 1.00 90.81 144 TYR A N 1
ATOM 1140 C CA . TYR A 1 144 ? 9.624 7.945 -4.435 1.00 90.81 144 TYR A CA 1
ATOM 1141 C C . TYR A 1 144 ? 10.652 8.731 -5.256 1.00 90.81 144 TYR A C 1
ATOM 1143 O O . TYR A 1 144 ? 10.512 8.833 -6.474 1.00 90.81 144 TYR A O 1
ATOM 1151 N N . LYS A 1 145 ? 11.703 9.265 -4.618 1.00 91.00 145 LYS A N 1
ATOM 1152 C CA . LYS A 1 145 ? 12.816 9.953 -5.297 1.00 91.00 145 LYS A CA 1
ATOM 1153 C C . LYS A 1 145 ? 13.590 9.025 -6.227 1.00 91.00 145 LYS A C 1
ATOM 1155 O O . LYS A 1 145 ? 14.105 9.501 -7.232 1.00 91.00 145 LYS A O 1
ATOM 1160 N N . GLN A 1 146 ? 13.669 7.737 -5.906 1.00 91.88 146 GLN A N 1
ATOM 1161 C CA . GLN A 1 146 ? 14.318 6.745 -6.756 1.00 91.88 146 GLN A CA 1
ATOM 1162 C C . GLN A 1 146 ? 13.507 6.474 -8.030 1.00 91.88 146 GLN A C 1
ATOM 1164 O O . GLN A 1 146 ? 14.064 6.451 -9.125 1.00 91.88 146 GLN A O 1
ATOM 1169 N N . TRP A 1 147 ? 12.189 6.296 -7.904 1.00 94.44 147 TRP A N 1
ATOM 1170 C CA . TRP A 1 147 ? 11.339 5.882 -9.026 1.00 94.44 147 TRP A CA 1
ATOM 1171 C C . TRP A 1 147 ? 10.801 7.036 -9.875 1.00 94.44 147 TRP A C 1
ATOM 1173 O O . TRP A 1 147 ? 10.540 6.859 -11.064 1.00 94.44 147 TRP A O 1
ATOM 1183 N N . GLN A 1 148 ? 10.631 8.225 -9.295 1.00 92.94 148 GLN A N 1
ATOM 1184 C CA . GLN A 1 148 ? 10.028 9.363 -9.988 1.00 92.94 148 GLN A CA 1
ATOM 1185 C C . GLN A 1 148 ? 10.825 9.828 -11.223 1.00 92.94 148 GLN A C 1
ATOM 1187 O O . GLN A 1 148 ? 10.180 10.104 -12.236 1.00 92.94 148 GLN A O 1
ATOM 1192 N N . PRO A 1 149 ? 12.172 9.920 -11.210 1.00 93.44 149 PRO A N 1
ATOM 1193 C CA . PRO A 1 149 ? 12.935 10.257 -12.411 1.00 93.44 149 PRO A CA 1
ATOM 1194 C C . PRO A 1 149 ? 12.709 9.244 -13.537 1.00 93.44 149 PRO A C 1
ATOM 1196 O O . PRO A 1 149 ? 12.387 9.645 -14.645 1.00 93.44 149 PRO A O 1
ATOM 1199 N N . LEU A 1 150 ? 12.729 7.943 -13.227 1.00 94.75 150 LEU A N 1
ATOM 1200 C CA . LEU A 1 150 ? 12.499 6.879 -14.213 1.00 94.75 150 LEU A CA 1
ATOM 1201 C C . LEU A 1 150 ? 11.096 6.953 -14.830 1.00 94.75 150 LEU A C 1
ATOM 1203 O O . LEU A 1 150 ? 10.922 6.712 -16.022 1.00 94.75 150 LEU A O 1
ATOM 1207 N N . TYR A 1 151 ? 10.093 7.317 -14.028 1.00 94.81 151 TYR A N 1
ATOM 1208 C CA . TYR A 1 151 ? 8.740 7.559 -14.523 1.00 94.81 151 TYR A CA 1
ATOM 1209 C C . TYR A 1 151 ? 8.670 8.778 -15.456 1.00 94.81 151 TYR A C 1
ATOM 1211 O O . TYR A 1 151 ? 7.970 8.740 -16.466 1.00 94.81 151 TYR A O 1
ATOM 1219 N N . ARG A 1 152 ? 9.409 9.856 -15.162 1.00 93.81 152 ARG A N 1
ATOM 1220 C CA . ARG A 1 152 ? 9.493 11.024 -16.057 1.00 93.81 152 ARG A CA 1
ATOM 1221 C C . ARG A 1 152 ? 10.212 10.688 -17.361 1.00 93.81 152 ARG A C 1
ATOM 1223 O O . ARG A 1 152 ? 9.718 11.076 -18.415 1.00 93.81 152 ARG A O 1
ATOM 1230 N N . ASP A 1 153 ? 11.301 9.931 -17.289 1.00 93.81 153 ASP A N 1
ATOM 1231 C CA . ASP A 1 153 ? 12.026 9.454 -18.467 1.00 93.81 153 ASP A CA 1
ATOM 1232 C C . ASP A 1 153 ? 11.113 8.605 -19.357 1.00 93.81 153 ASP A C 1
ATOM 1234 O O . ASP A 1 153 ? 11.102 8.781 -20.572 1.00 93.81 153 ASP A O 1
ATOM 1238 N N . TRP A 1 154 ? 10.277 7.744 -18.764 1.00 95.25 154 TRP A N 1
ATOM 1239 C CA . TRP A 1 154 ? 9.259 6.998 -19.506 1.00 95.25 154 TRP A CA 1
ATOM 1240 C C . TRP A 1 154 ? 8.260 7.923 -20.214 1.00 95.25 154 TRP A C 1
ATOM 1242 O O . TRP A 1 154 ? 8.004 7.738 -21.400 1.00 95.25 154 TRP A O 1
ATOM 1252 N N . LEU A 1 155 ? 7.727 8.946 -19.534 1.00 93.56 155 LEU A N 1
ATOM 1253 C CA . LEU A 1 155 ? 6.801 9.911 -20.149 1.00 93.56 155 LEU A CA 1
ATOM 1254 C C . LEU A 1 155 ? 7.422 10.660 -21.341 1.00 93.56 155 LEU A C 1
ATOM 1256 O O . LEU A 1 155 ? 6.704 11.093 -22.244 1.00 93.56 155 LEU A O 1
ATOM 1260 N N . GLU A 1 156 ? 8.738 10.869 -21.334 1.00 92.81 156 GLU A N 1
ATOM 1261 C CA . GLU A 1 156 ? 9.468 11.473 -22.450 1.00 92.81 156 GLU A CA 1
ATOM 1262 C C . GLU A 1 156 ? 9.760 10.460 -23.560 1.00 92.81 156 GLU A C 1
ATOM 1264 O O . GLU A 1 156 ? 9.508 10.755 -24.730 1.00 92.81 156 GLU A O 1
ATOM 1269 N N . ALA A 1 157 ? 10.218 9.260 -23.203 1.00 92.75 157 ALA A N 1
ATOM 1270 C CA . ALA A 1 157 ? 10.487 8.171 -24.136 1.00 92.75 157 ALA A CA 1
ATOM 1271 C C . ALA A 1 157 ? 9.220 7.743 -24.891 1.00 92.75 157 ALA A C 1
ATOM 1273 O O . ALA A 1 157 ? 9.264 7.532 -26.100 1.00 92.75 157 ALA A O 1
ATOM 1274 N N . GLU A 1 158 ? 8.073 7.700 -24.211 1.00 93.44 158 GLU A N 1
ATOM 1275 C CA . GLU A 1 158 ? 6.788 7.312 -24.792 1.00 93.44 158 GLU A CA 1
ATOM 1276 C C . GLU A 1 158 ? 6.326 8.259 -25.910 1.00 93.44 158 GLU A C 1
ATOM 1278 O O . GLU A 1 158 ? 5.669 7.825 -26.854 1.00 93.44 158 GLU A O 1
ATOM 1283 N N . LYS A 1 159 ? 6.728 9.537 -25.883 1.00 91.44 159 LYS A N 1
ATOM 1284 C CA . LYS A 1 159 ? 6.418 10.497 -26.963 1.00 91.44 159 LYS A CA 1
ATOM 1285 C C . LYS A 1 159 ? 7.149 10.188 -28.269 1.00 91.44 159 LYS A C 1
ATOM 1287 O O . LYS A 1 159 ? 6.666 10.573 -29.329 1.00 91.44 159 LYS A O 1
ATOM 1292 N N . ASN A 1 160 ? 8.307 9.537 -28.180 1.00 90.94 160 ASN A N 1
ATOM 1293 C CA . ASN A 1 160 ? 9.171 9.200 -29.313 1.00 90.94 160 ASN A CA 1
ATOM 1294 C C . ASN A 1 160 ? 9.218 7.686 -29.567 1.00 90.94 160 ASN A C 1
ATOM 1296 O O . ASN A 1 160 ? 10.098 7.199 -30.275 1.00 90.94 160 ASN A O 1
ATOM 1300 N N . ALA A 1 161 ? 8.299 6.943 -28.953 1.00 90.62 161 ALA A N 1
ATOM 1301 C CA . ALA A 1 161 ? 8.271 5.498 -28.999 1.00 90.62 161 ALA A CA 1
ATOM 1302 C C . ALA A 1 161 ? 8.006 4.977 -30.416 1.00 90.62 161 ALA A C 1
ATOM 1304 O O . ALA A 1 161 ? 7.154 5.496 -31.141 1.00 90.62 161 ALA A O 1
ATOM 1305 N N . LEU A 1 162 ? 8.716 3.914 -30.789 1.00 89.62 162 LEU A N 1
ATOM 1306 C CA . LEU A 1 162 ? 8.523 3.251 -32.073 1.00 89.62 162 LEU A CA 1
ATOM 1307 C C . LEU A 1 162 ? 7.316 2.306 -32.041 1.00 89.62 162 LEU A C 1
ATOM 1309 O O . LEU A 1 162 ? 6.886 1.820 -30.990 1.00 89.62 162 LEU A O 1
ATOM 1313 N N . GLU A 1 163 ? 6.771 2.021 -33.219 1.00 81.19 163 GLU A N 1
ATOM 1314 C CA . GLU A 1 163 ? 5.819 0.929 -33.410 1.00 81.19 163 GLU A CA 1
ATOM 1315 C C . GLU A 1 163 ? 6.583 -0.384 -33.644 1.00 81.19 163 GLU A C 1
ATOM 1317 O O . GLU A 1 163 ? 7.545 -0.412 -34.411 1.00 81.19 163 GLU A O 1
ATOM 1322 N N . GLY A 1 164 ? 6.153 -1.472 -32.997 1.00 77.62 164 GLY A N 1
ATOM 1323 C CA . GLY A 1 164 ? 6.755 -2.804 -33.130 1.00 77.62 164 GLY A CA 1
ATOM 1324 C C . GLY A 1 164 ? 7.294 -3.374 -31.817 1.00 77.62 164 GLY A C 1
ATOM 1325 O O . GLY A 1 164 ? 6.986 -2.873 -30.734 1.00 77.62 164 GLY A O 1
ATOM 1326 N N . ASP A 1 165 ? 8.093 -4.437 -31.930 1.00 73.38 165 ASP A N 1
ATOM 1327 C CA . ASP A 1 165 ? 8.578 -5.216 -30.782 1.00 73.38 165 ASP A CA 1
ATOM 1328 C C . ASP A 1 165 ? 9.717 -4.536 -30.014 1.00 73.38 165 ASP A C 1
ATOM 1330 O O . ASP A 1 165 ? 9.967 -4.875 -28.866 1.00 73.38 165 ASP A O 1
ATOM 1334 N N . ILE A 1 166 ? 10.410 -3.562 -30.602 1.00 84.94 166 ILE A N 1
ATOM 1335 C CA . ILE A 1 166 ? 11.380 -2.719 -29.890 1.00 84.94 166 ILE A CA 1
ATOM 1336 C C . ILE A 1 166 ? 10.838 -1.297 -29.920 1.00 84.94 166 ILE A C 1
ATOM 1338 O O . ILE A 1 166 ? 10.962 -0.587 -30.919 1.00 84.94 166 ILE A O 1
ATOM 1342 N N . ARG A 1 167 ? 10.189 -0.906 -28.826 1.00 89.94 167 ARG A N 1
ATOM 1343 C CA . ARG A 1 167 ? 9.500 0.375 -28.676 1.00 89.94 167 ARG A CA 1
ATOM 1344 C C . ARG A 1 167 ? 10.442 1.473 -28.194 1.00 89.94 167 ARG A C 1
ATOM 1346 O O . ARG A 1 167 ? 10.280 2.623 -28.604 1.00 89.94 167 ARG A O 1
ATOM 1353 N N . TYR A 1 168 ? 11.419 1.126 -27.357 1.00 92.44 168 TYR A N 1
ATOM 1354 C CA . TYR A 1 168 ? 12.377 2.034 -26.733 1.00 92.44 168 TYR A CA 1
ATOM 1355 C C . TYR A 1 168 ? 13.815 1.619 -27.100 1.00 92.44 168 TYR A C 1
ATOM 1357 O O . TYR A 1 168 ? 14.500 0.981 -26.305 1.00 92.44 168 TYR A O 1
ATOM 1365 N N . PRO A 1 169 ? 14.336 2.015 -28.278 1.00 84.31 169 PRO A N 1
ATOM 1366 C CA . PRO A 1 169 ? 15.649 1.563 -28.762 1.00 84.31 169 PRO A CA 1
ATOM 1367 C C . PRO A 1 169 ? 16.830 1.848 -27.824 1.00 84.31 169 PRO A C 1
ATOM 1369 O O . PRO A 1 169 ? 17.839 1.150 -27.863 1.00 84.31 169 PRO A O 1
ATOM 1372 N N . GLU A 1 170 ? 16.720 2.883 -26.991 1.00 85.12 170 GLU A N 1
ATOM 1373 C CA . GLU A 1 170 ? 17.750 3.272 -26.021 1.00 85.12 170 GLU A CA 1
ATOM 1374 C C . GLU A 1 170 ? 17.705 2.443 -24.723 1.00 85.12 170 GLU A C 1
ATOM 1376 O O . GLU A 1 170 ? 18.601 2.540 -23.885 1.00 85.12 170 GLU A O 1
ATOM 1381 N N . LEU A 1 171 ? 16.670 1.618 -24.541 1.00 88.12 171 LEU A N 1
ATOM 1382 C CA . LEU A 1 171 ? 16.441 0.807 -23.352 1.00 88.12 171 LEU A CA 1
ATOM 1383 C C . LEU A 1 171 ? 16.976 -0.614 -23.573 1.00 88.12 171 LEU A C 1
ATOM 1385 O O . LEU A 1 171 ? 16.255 -1.516 -23.994 1.00 88.12 171 LEU A O 1
ATOM 1389 N N . GLY A 1 172 ? 18.250 -0.837 -23.246 1.00 84.25 172 GLY A N 1
ATOM 1390 C CA . GLY A 1 172 ? 18.917 -2.126 -23.487 1.00 84.25 172 GLY A CA 1
ATOM 1391 C C . GLY A 1 172 ? 18.244 -3.338 -22.821 1.00 84.25 172 GLY A C 1
ATOM 1392 O O . GLY A 1 172 ? 18.359 -4.455 -23.318 1.00 84.25 172 GLY A O 1
ATOM 1393 N N . GLY A 1 173 ? 17.517 -3.126 -21.719 1.00 84.75 173 GLY A N 1
ATOM 1394 C CA . GLY A 1 173 ? 16.787 -4.169 -20.993 1.00 84.75 173 GLY A CA 1
ATOM 1395 C C . GLY A 1 173 ? 15.361 -4.448 -21.486 1.00 84.75 173 GLY A C 1
ATOM 1396 O O . GLY A 1 173 ? 14.675 -5.247 -20.854 1.00 84.75 173 GLY A O 1
ATOM 1397 N N . GLU A 1 174 ? 14.885 -3.800 -22.557 1.00 90.88 174 GLU A N 1
ATOM 1398 C CA . GLU A 1 174 ? 13.476 -3.862 -22.976 1.00 90.88 174 GLU A CA 1
ATOM 1399 C C . GLU A 1 174 ? 13.002 -5.287 -23.285 1.00 90.88 174 GLU A C 1
ATOM 1401 O O . GLU A 1 174 ? 12.003 -5.729 -22.722 1.00 90.88 174 GLU A O 1
ATOM 1406 N N . THR A 1 175 ? 13.722 -6.022 -24.138 1.00 89.50 175 THR A N 1
ATOM 1407 C CA . THR A 1 175 ? 13.339 -7.389 -24.532 1.00 89.50 175 THR A CA 1
ATOM 1408 C C . THR A 1 175 ? 13.279 -8.314 -23.322 1.00 89.50 175 THR A C 1
ATOM 1410 O O . THR A 1 175 ? 12.273 -8.978 -23.096 1.00 89.50 175 THR A O 1
ATOM 1413 N N . VAL A 1 176 ? 14.310 -8.272 -22.472 1.00 88.88 176 VAL A N 1
ATOM 1414 C CA . VAL A 1 176 ? 14.372 -9.088 -21.252 1.00 88.88 176 VAL A CA 1
ATOM 1415 C C . VAL A 1 176 ? 13.221 -8.744 -20.307 1.00 88.88 176 VAL A C 1
ATOM 1417 O O . VAL A 1 176 ? 12.568 -9.637 -19.770 1.00 88.88 176 VAL A O 1
ATOM 1420 N N . ALA A 1 177 ? 12.938 -7.457 -20.100 1.00 92.00 177 ALA A N 1
ATOM 1421 C CA . ALA A 1 177 ? 11.833 -7.029 -19.254 1.00 92.00 177 ALA A CA 1
ATOM 1422 C C . ALA A 1 177 ? 10.473 -7.442 -19.830 1.00 92.00 177 ALA A C 1
ATOM 1424 O O . ALA A 1 177 ? 9.601 -7.848 -19.064 1.00 92.00 177 ALA A O 1
ATOM 1425 N N . ARG A 1 178 ? 10.297 -7.390 -21.156 1.00 93.12 178 ARG A N 1
ATOM 1426 C CA . ARG A 1 178 ? 9.073 -7.835 -21.831 1.00 93.12 178 ARG A CA 1
ATOM 1427 C C . ARG A 1 178 ? 8.830 -9.314 -21.608 1.00 93.12 178 ARG A C 1
ATOM 1429 O O . ARG A 1 178 ? 7.729 -9.668 -21.193 1.00 93.12 178 ARG A O 1
ATOM 1436 N N . ASP A 1 179 ? 9.843 -10.141 -21.834 1.00 90.19 179 ASP A N 1
ATOM 1437 C CA . ASP A 1 179 ? 9.730 -11.590 -21.681 1.00 90.19 179 ASP A CA 1
ATOM 1438 C C . ASP A 1 179 ? 9.402 -11.946 -20.230 1.00 90.19 179 ASP A C 1
ATOM 1440 O O . ASP A 1 179 ? 8.450 -12.673 -19.959 1.00 90.19 179 ASP A O 1
ATOM 1444 N N . LEU A 1 180 ? 10.119 -11.351 -19.271 1.00 89.81 180 LEU A N 1
ATOM 1445 C CA . LEU A 1 180 ? 9.883 -11.578 -17.845 1.00 89.81 180 LEU A CA 1
ATOM 1446 C C . LEU A 1 180 ? 8.497 -11.108 -17.390 1.00 89.81 180 LEU A C 1
ATOM 1448 O O . LEU A 1 180 ? 7.843 -11.792 -16.596 1.00 89.81 180 LEU A O 1
ATOM 1452 N N . LEU A 1 181 ? 8.050 -9.944 -17.863 1.00 92.44 181 LEU A N 1
ATOM 1453 C CA . LEU A 1 181 ? 6.728 -9.404 -17.563 1.00 92.44 181 LEU A CA 1
ATOM 1454 C C . LEU A 1 181 ? 5.636 -10.307 -18.153 1.00 92.44 181 LEU A C 1
ATOM 1456 O O . LEU A 1 181 ? 4.703 -10.682 -17.441 1.00 92.44 181 LEU A O 1
ATOM 1460 N N . GLY A 1 182 ? 5.787 -10.707 -19.417 1.00 90.44 182 GLY A N 1
ATOM 1461 C CA . GLY A 1 182 ? 4.892 -11.630 -20.111 1.00 90.44 182 GLY A CA 1
ATOM 1462 C C . GLY A 1 182 ? 4.788 -12.978 -19.402 1.00 90.44 182 GLY A C 1
ATOM 1463 O O . GLY A 1 182 ? 3.686 -13.400 -19.051 1.00 90.44 182 GLY A O 1
ATOM 1464 N N . ASP A 1 183 ? 5.923 -13.604 -19.091 1.00 88.50 183 ASP A N 1
ATOM 1465 C CA . ASP A 1 183 ? 5.989 -14.887 -18.389 1.00 88.50 183 ASP A CA 1
ATOM 1466 C C . ASP A 1 183 ? 5.360 -14.819 -16.998 1.00 88.50 183 ASP A C 1
ATOM 1468 O O . ASP A 1 183 ? 4.605 -15.711 -16.601 1.00 88.50 183 ASP A O 1
ATOM 1472 N N . THR A 1 184 ? 5.644 -13.753 -16.246 1.00 88.56 184 THR A N 1
ATOM 1473 C CA . THR A 1 184 ? 5.106 -13.571 -14.892 1.00 88.56 184 THR A CA 1
ATOM 1474 C C . THR A 1 184 ? 3.584 -13.465 -14.911 1.00 88.56 184 THR A C 1
ATOM 1476 O O . THR A 1 184 ? 2.912 -14.067 -14.067 1.00 88.56 184 THR A O 1
ATOM 1479 N N . LEU A 1 185 ? 3.037 -12.729 -15.883 1.00 90.44 185 LEU A N 1
ATOM 1480 C CA . LEU A 1 185 ? 1.596 -12.548 -16.045 1.00 90.44 185 LEU A CA 1
ATOM 1481 C C . LEU A 1 185 ? 0.911 -13.801 -16.605 1.00 90.44 185 LEU A C 1
ATOM 1483 O O . LEU A 1 185 ? -0.166 -14.156 -16.130 1.00 90.44 185 LEU A O 1
ATOM 1487 N N . ALA A 1 186 ? 1.527 -14.496 -17.565 1.00 89.88 186 ALA A N 1
ATOM 1488 C CA . ALA A 1 186 ? 0.967 -15.700 -18.178 1.00 89.88 186 ALA A CA 1
ATOM 1489 C C . ALA A 1 186 ? 0.939 -16.894 -17.211 1.00 89.88 186 ALA A C 1
ATOM 1491 O O . ALA A 1 186 ? -0.042 -17.634 -17.160 1.00 89.88 186 ALA A O 1
ATOM 1492 N N . ARG A 1 187 ? 1.995 -17.070 -16.406 1.00 88.31 187 ARG A N 1
ATOM 1493 C CA . ARG A 1 187 ? 2.093 -18.163 -15.420 1.00 88.31 187 ARG A CA 1
ATOM 1494 C C . ARG A 1 187 ? 1.287 -17.902 -14.147 1.00 88.31 187 ARG A C 1
ATOM 1496 O O . ARG A 1 187 ? 1.091 -18.821 -13.357 1.00 88.31 187 ARG A O 1
ATOM 1503 N N . GLY A 1 188 ? 0.852 -16.661 -13.922 1.00 88.31 188 GLY A N 1
ATOM 1504 C CA . GLY A 1 188 ? 0.128 -16.266 -12.713 1.00 88.31 188 GLY A CA 1
ATOM 1505 C C . GLY A 1 188 ? 0.980 -16.332 -11.442 1.00 88.31 188 GLY A C 1
ATOM 1506 O O . GLY A 1 188 ? 0.437 -16.509 -10.352 1.00 88.31 188 GLY A O 1
ATOM 1507 N N . THR A 1 189 ? 2.308 -16.190 -11.557 1.00 88.00 189 THR A N 1
ATOM 1508 C CA . THR A 1 189 ? 3.267 -16.355 -10.445 1.00 88.00 189 THR A CA 1
ATOM 1509 C C . THR A 1 189 ? 2.911 -15.488 -9.231 1.00 88.00 189 THR A C 1
ATOM 1511 O O . THR A 1 189 ? 3.026 -15.939 -8.096 1.00 88.00 189 THR A O 1
ATOM 1514 N N . PHE A 1 190 ? 2.423 -14.264 -9.464 1.00 93.50 190 PHE A N 1
ATOM 1515 C CA . PHE A 1 190 ? 2.050 -13.309 -8.414 1.00 93.50 190 PHE A CA 1
ATOM 1516 C C . PHE A 1 190 ? 0.549 -12.993 -8.380 1.00 93.50 190 PHE A C 1
ATOM 1518 O O . PHE A 1 190 ? 0.148 -11.957 -7.854 1.00 93.50 190 PHE A O 1
ATOM 1525 N N . ASP A 1 191 ? -0.316 -13.873 -8.891 1.00 93.81 191 ASP A N 1
ATOM 1526 C CA . ASP A 1 191 ? -1.761 -13.609 -8.983 1.00 93.81 191 ASP A CA 1
ATOM 1527 C C . ASP A 1 191 ? -2.416 -13.295 -7.629 1.00 93.81 191 ASP A C 1
ATOM 1529 O O . ASP A 1 191 ? -3.296 -12.437 -7.546 1.00 93.81 191 ASP A O 1
ATOM 1533 N N . ARG A 1 192 ? -1.960 -13.946 -6.552 1.00 93.31 192 ARG A N 1
ATOM 1534 C CA . ARG A 1 192 ? -2.442 -13.689 -5.182 1.00 93.31 192 ARG A CA 1
ATOM 1535 C C . ARG A 1 192 ? -2.051 -12.301 -4.674 1.00 93.31 192 ARG A C 1
ATOM 1537 O O . ARG A 1 192 ? -2.826 -11.683 -3.946 1.00 93.31 192 ARG A O 1
ATOM 1544 N N . PHE A 1 193 ? -0.870 -11.829 -5.069 1.00 94.38 193 PHE A N 1
ATOM 1545 C CA . PHE A 1 193 ? -0.334 -10.519 -4.706 1.00 94.38 193 PHE A CA 1
ATOM 1546 C C . PHE A 1 193 ? -0.966 -9.404 -5.545 1.00 94.38 193 PHE A C 1
ATOM 1548 O O . PHE A 1 193 ? -1.321 -8.358 -5.008 1.00 94.38 193 PHE A O 1
ATOM 1555 N N . LEU A 1 194 ? -1.132 -9.620 -6.854 1.00 93.19 194 LEU A N 1
ATOM 1556 C CA . LEU A 1 194 ? -1.728 -8.648 -7.772 1.00 93.19 194 LEU A CA 1
ATOM 1557 C C . LEU A 1 194 ? -3.242 -8.526 -7.558 1.00 93.19 194 LEU A C 1
ATOM 1559 O O . LEU A 1 194 ? -3.797 -7.431 -7.650 1.00 93.19 194 LEU A O 1
ATOM 1563 N N . GLY A 1 195 ? -3.925 -9.641 -7.281 1.00 92.06 195 GLY A N 1
ATOM 1564 C CA . GLY A 1 195 ? -5.376 -9.674 -7.124 1.00 92.06 195 GLY A CA 1
ATOM 1565 C C . GLY A 1 195 ? -6.086 -9.012 -8.319 1.00 92.06 195 GLY A C 1
ATOM 1566 O O . GLY A 1 195 ? -5.707 -9.244 -9.471 1.00 92.06 195 GLY A O 1
ATOM 1567 N N . PRO A 1 196 ? -7.092 -8.149 -8.089 1.00 90.56 196 PRO A N 1
ATOM 1568 C CA . PRO A 1 196 ? -7.772 -7.404 -9.150 1.00 90.56 196 PRO A CA 1
ATOM 1569 C C . PRO A 1 196 ? -6.873 -6.452 -9.957 1.00 90.56 196 PRO A C 1
ATOM 1571 O O . PRO A 1 196 ? -7.217 -6.121 -11.095 1.00 90.56 196 PRO A O 1
ATOM 1574 N N . MET A 1 197 ? -5.715 -6.027 -9.432 1.00 90.12 197 MET A N 1
ATOM 1575 C CA . MET A 1 197 ? -4.825 -5.099 -10.144 1.00 90.12 197 MET A CA 1
ATOM 1576 C C . MET A 1 197 ? -4.243 -5.702 -11.421 1.00 90.12 197 MET A C 1
ATOM 1578 O O . MET A 1 197 ? -3.912 -4.956 -12.338 1.00 90.12 197 MET A O 1
ATOM 1582 N N . LYS A 1 198 ? -4.217 -7.035 -11.564 1.00 90.62 198 LYS A N 1
ATOM 1583 C CA . LYS A 1 198 ? -3.794 -7.679 -12.817 1.00 90.62 198 LYS A CA 1
ATOM 1584 C C . LYS A 1 198 ? -4.631 -7.258 -14.031 1.00 90.62 198 LYS A C 1
ATOM 1586 O O . LYS A 1 198 ? -4.159 -7.294 -15.160 1.00 90.62 198 LYS A O 1
ATOM 1591 N N . PHE A 1 199 ? -5.872 -6.811 -13.828 1.00 89.56 199 PHE A N 1
ATOM 1592 C CA . PHE A 1 199 ? -6.698 -6.311 -14.927 1.00 89.56 199 PHE A CA 1
ATOM 1593 C C . PHE A 1 199 ? -6.261 -4.930 -15.436 1.00 89.56 199 PHE A C 1
ATOM 1595 O O . PHE A 1 199 ? -6.653 -4.557 -16.542 1.00 89.56 199 PHE A O 1
ATOM 1602 N N . ARG A 1 200 ? -5.438 -4.181 -14.683 1.00 90.25 200 ARG A N 1
ATOM 1603 C CA . ARG A 1 200 ? -4.886 -2.887 -15.120 1.00 90.25 200 ARG A CA 1
ATOM 1604 C C . ARG A 1 200 ? -3.926 -3.034 -16.300 1.00 90.25 200 ARG A C 1
ATOM 1606 O O . ARG A 1 200 ? -3.907 -2.135 -17.130 1.00 90.25 200 ARG A O 1
ATOM 1613 N N . TYR A 1 201 ? -3.272 -4.188 -16.469 1.00 91.75 201 TYR A N 1
ATOM 1614 C CA . TYR A 1 201 ? -2.451 -4.494 -17.653 1.00 91.75 201 TYR A CA 1
ATOM 1615 C C . TYR A 1 201 ? -3.236 -4.527 -18.973 1.00 91.75 201 TYR A C 1
ATOM 1617 O O . TYR A 1 201 ? -2.637 -4.570 -20.040 1.00 91.75 201 TYR A O 1
ATOM 1625 N N . ARG A 1 202 ? -4.576 -4.465 -18.938 1.00 87.31 202 ARG A N 1
ATOM 1626 C CA . ARG A 1 202 ? -5.390 -4.235 -20.144 1.00 87.31 202 ARG A CA 1
ATOM 1627 C C . ARG A 1 202 ? -5.251 -2.814 -20.695 1.00 87.31 202 ARG A C 1
ATOM 1629 O O . ARG A 1 202 ? -5.614 -2.586 -21.843 1.00 87.31 202 ARG A O 1
ATOM 1636 N N . LYS A 1 203 ? -4.802 -1.857 -19.877 1.00 89.75 203 LYS A N 1
ATOM 1637 C CA . LYS A 1 203 ? -4.491 -0.494 -20.313 1.00 89.75 203 LYS A CA 1
ATOM 1638 C C . LYS A 1 203 ? -3.049 -0.485 -20.847 1.00 89.75 203 LYS A C 1
ATOM 1640 O O . LYS A 1 203 ? -2.153 -0.790 -20.056 1.00 89.75 203 LYS A O 1
ATOM 1645 N N . PRO A 1 204 ? -2.815 -0.126 -22.125 1.00 90.69 204 PRO A N 1
ATOM 1646 C CA . PRO A 1 204 ? -1.474 -0.122 -22.710 1.00 90.69 204 PRO A CA 1
ATOM 1647 C C . PRO A 1 204 ? -0.469 0.681 -21.884 1.00 90.69 204 PRO A C 1
ATOM 1649 O O . PRO A 1 204 ? 0.582 0.153 -21.546 1.00 9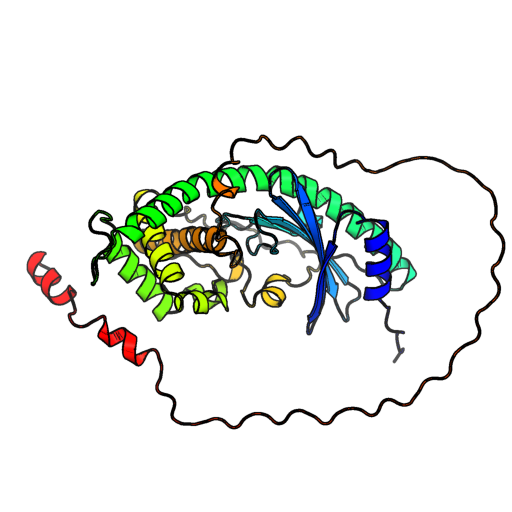0.69 204 PRO A O 1
ATOM 1652 N N . ASP A 1 205 ? -0.836 1.886 -21.444 1.00 92.88 205 ASP A N 1
ATOM 1653 C CA . ASP A 1 205 ? 0.047 2.765 -20.665 1.00 92.88 205 ASP A CA 1
ATOM 1654 C C . ASP A 1 205 ? 0.541 2.121 -19.365 1.00 92.88 205 ASP A C 1
ATOM 1656 O O . ASP A 1 205 ? 1.696 2.292 -18.989 1.00 92.88 205 ASP A O 1
ATOM 1660 N N . PHE A 1 206 ? -0.309 1.341 -18.688 1.00 93.94 206 PHE A N 1
ATOM 1661 C CA . PHE A 1 206 ? 0.076 0.653 -17.455 1.00 93.94 206 PHE A CA 1
ATOM 1662 C C . PHE A 1 206 ? 1.123 -0.429 -17.742 1.00 93.94 206 PHE A C 1
ATOM 1664 O O . PHE A 1 206 ? 2.129 -0.524 -17.043 1.00 93.94 206 PHE A O 1
ATOM 1671 N N . PHE A 1 207 ? 0.894 -1.231 -18.788 1.00 94.00 207 PHE A N 1
ATOM 1672 C CA . PHE A 1 207 ? 1.829 -2.272 -19.210 1.00 94.00 207 PHE A CA 1
ATOM 1673 C C . PHE A 1 207 ? 3.155 -1.673 -19.693 1.00 94.00 207 PHE A C 1
ATOM 1675 O O . PHE A 1 207 ? 4.214 -2.115 -19.263 1.00 94.00 207 PHE A O 1
ATOM 1682 N N . LEU A 1 208 ? 3.099 -0.649 -20.546 1.00 94.62 208 LEU A N 1
ATOM 1683 C CA . LEU A 1 208 ? 4.274 -0.001 -21.130 1.00 94.62 208 LEU A CA 1
ATOM 1684 C C . LEU A 1 208 ? 5.103 0.745 -20.080 1.00 94.62 208 LEU A C 1
ATOM 1686 O O . LEU A 1 208 ? 6.329 0.651 -20.095 1.00 94.62 208 LEU A O 1
ATOM 1690 N N . CYS A 1 209 ? 4.453 1.412 -19.122 1.00 96.00 209 CYS A N 1
ATOM 1691 C CA . CYS A 1 209 ? 5.152 2.003 -17.987 1.00 96.00 209 CYS A CA 1
ATOM 1692 C C . CYS A 1 209 ? 5.846 0.929 -17.150 1.00 96.00 209 CYS A C 1
ATOM 1694 O O . CYS A 1 209 ? 7.021 1.072 -16.818 1.00 96.00 209 CYS A O 1
ATOM 1696 N N . HIS A 1 210 ? 5.152 -0.171 -16.837 1.00 96.62 210 HIS A N 1
ATOM 1697 C CA . HIS A 1 210 ? 5.755 -1.247 -16.056 1.00 96.62 210 HIS A CA 1
ATOM 1698 C C . HIS A 1 210 ? 6.935 -1.882 -16.784 1.00 96.62 210 HIS A C 1
ATOM 1700 O O . HIS A 1 210 ? 7.987 -2.048 -16.176 1.00 96.62 210 HIS A O 1
ATOM 1706 N N . LEU A 1 211 ? 6.798 -2.146 -18.084 1.00 95.69 211 LEU A N 1
ATOM 1707 C CA . LEU A 1 211 ? 7.882 -2.616 -18.940 1.00 95.69 211 LEU A CA 1
ATOM 1708 C C . LEU A 1 211 ? 9.105 -1.695 -18.844 1.00 95.69 211 LEU A C 1
ATOM 1710 O O . LEU A 1 211 ? 10.206 -2.163 -18.554 1.00 95.69 211 LEU A O 1
ATOM 1714 N N . TYR A 1 212 ? 8.906 -0.388 -19.035 1.00 96.25 212 TYR A N 1
ATOM 1715 C CA . TYR A 1 212 ? 9.989 0.592 -19.005 1.00 96.25 212 TYR A CA 1
ATOM 1716 C C . TYR A 1 212 ? 10.657 0.666 -17.626 1.00 96.25 212 TYR A C 1
ATOM 1718 O O . TYR A 1 212 ? 11.881 0.565 -17.512 1.00 96.25 212 TYR A O 1
ATOM 1726 N N . LEU A 1 213 ? 9.863 0.800 -16.559 1.00 96.50 213 LEU A N 1
ATOM 1727 C CA . LEU A 1 213 ? 10.382 0.872 -15.194 1.00 96.50 213 LEU A CA 1
ATOM 1728 C C . LEU A 1 213 ? 11.094 -0.420 -14.792 1.00 96.50 213 LEU A C 1
ATOM 1730 O O . LEU A 1 213 ? 12.127 -0.355 -14.134 1.00 96.50 213 LEU A O 1
ATOM 1734 N N . MET A 1 214 ? 10.575 -1.582 -15.187 1.00 95.69 214 MET A N 1
ATOM 1735 C CA . MET A 1 214 ? 11.195 -2.875 -14.917 1.00 95.69 214 MET A CA 1
ATOM 1736 C C . MET A 1 214 ? 12.531 -3.017 -15.647 1.00 95.69 214 MET A C 1
ATOM 1738 O O . MET A 1 214 ? 13.510 -3.421 -15.026 1.00 95.69 214 MET A O 1
ATOM 1742 N N . ALA A 1 215 ? 12.598 -2.649 -16.928 1.00 94.62 215 ALA A N 1
ATOM 1743 C CA . ALA A 1 215 ? 13.836 -2.687 -17.702 1.00 94.62 215 ALA A CA 1
ATOM 1744 C C . ALA A 1 215 ? 14.928 -1.812 -17.077 1.00 94.62 215 ALA A C 1
ATOM 1746 O O . ALA A 1 215 ? 16.046 -2.281 -16.886 1.00 94.62 215 ALA A O 1
ATOM 1747 N N . ARG A 1 216 ? 14.584 -0.585 -16.663 1.00 94.38 216 ARG A N 1
ATOM 1748 C CA . ARG A 1 216 ? 15.497 0.288 -15.909 1.00 94.38 216 ARG A CA 1
ATOM 1749 C C . ARG A 1 216 ? 15.891 -0.322 -14.567 1.00 94.38 216 ARG A C 1
ATOM 1751 O O . ARG A 1 216 ? 17.052 -0.282 -14.181 1.00 94.38 216 ARG A O 1
ATOM 1758 N N . ALA A 1 217 ? 14.932 -0.901 -13.852 1.00 90.94 217 ALA A N 1
ATOM 1759 C CA . ALA A 1 217 ? 15.159 -1.498 -12.543 1.00 90.94 217 ALA A CA 1
ATOM 1760 C C . ALA A 1 217 ? 16.145 -2.669 -12.578 1.00 90.94 217 ALA A C 1
ATOM 1762 O O . ALA A 1 217 ? 16.917 -2.835 -11.637 1.00 90.94 217 ALA A O 1
ATOM 1763 N N . LEU A 1 218 ? 16.153 -3.455 -13.659 1.00 89.38 218 LEU A N 1
ATOM 1764 C CA . LEU A 1 218 ? 17.107 -4.549 -13.854 1.00 89.38 218 LEU A CA 1
ATOM 1765 C C . LEU A 1 218 ? 18.571 -4.072 -13.889 1.00 89.38 218 LEU A C 1
ATOM 1767 O O . LEU A 1 218 ? 19.463 -4.871 -13.619 1.00 89.38 218 LEU A O 1
ATOM 1771 N N . GLU A 1 219 ? 18.826 -2.791 -14.176 1.00 85.75 219 GLU A N 1
ATOM 1772 C CA . GLU A 1 219 ? 20.179 -2.222 -14.241 1.00 85.75 219 GLU A CA 1
ATOM 1773 C C . G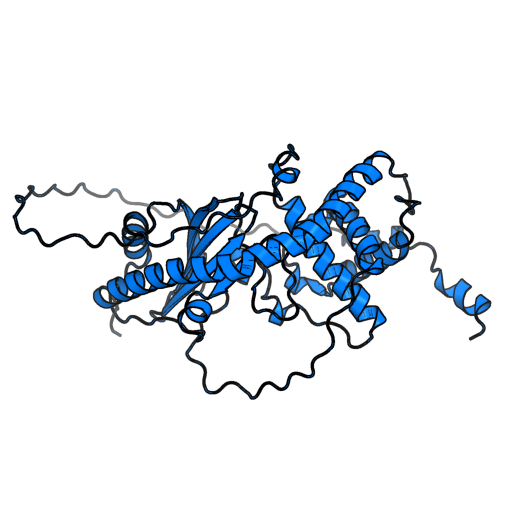LU A 1 219 ? 20.773 -1.921 -12.854 1.00 85.75 219 GLU A C 1
ATOM 1775 O O . GLU A 1 219 ? 21.994 -1.900 -12.708 1.00 85.75 219 GLU A O 1
ATOM 1780 N N . PHE A 1 220 ? 19.937 -1.679 -11.833 1.00 83.75 220 PHE A N 1
ATOM 1781 C CA . PHE A 1 220 ? 20.404 -1.192 -10.526 1.00 83.75 220 PHE A CA 1
ATOM 1782 C C . PHE A 1 220 ? 19.807 -1.895 -9.300 1.00 83.75 220 PHE A C 1
ATOM 1784 O O . PHE A 1 220 ? 20.336 -1.728 -8.200 1.00 83.75 220 PHE A O 1
ATOM 1791 N N . LEU A 1 221 ? 18.702 -2.640 -9.423 1.00 84.50 221 LEU A N 1
ATOM 1792 C CA . LEU A 1 221 ? 18.099 -3.311 -8.272 1.00 84.50 221 LEU A CA 1
ATOM 1793 C C . LEU A 1 221 ? 18.830 -4.603 -7.927 1.00 84.50 221 LEU A C 1
ATOM 1795 O O . LEU A 1 221 ? 18.833 -5.574 -8.683 1.00 84.50 221 LEU A O 1
ATOM 1799 N N . GLU A 1 222 ? 19.328 -4.659 -6.698 1.00 84.19 222 GLU A N 1
ATOM 1800 C CA . GLU A 1 222 ? 19.795 -5.898 -6.093 1.00 84.19 222 GLU A CA 1
ATOM 1801 C C . GLU A 1 222 ? 18.634 -6.605 -5.372 1.00 84.19 222 GLU A C 1
ATOM 1803 O O . GLU A 1 222 ? 17.911 -5.970 -4.593 1.00 84.19 222 GLU A O 1
ATOM 1808 N N . PRO A 1 223 ? 18.419 -7.916 -5.598 1.00 84.31 223 PRO A N 1
ATOM 1809 C CA . PRO A 1 223 ? 17.405 -8.659 -4.866 1.00 84.31 223 PRO A CA 1
ATOM 1810 C C . PRO A 1 223 ? 17.771 -8.775 -3.381 1.00 84.31 223 PRO A C 1
ATOM 1812 O O . PRO A 1 223 ? 18.954 -8.895 -3.040 1.00 84.31 223 PRO A O 1
ATOM 1815 N N . PRO A 1 224 ? 16.774 -8.838 -2.481 1.00 82.62 224 PRO A N 1
ATOM 1816 C CA . PRO A 1 224 ? 17.033 -9.081 -1.071 1.00 82.62 224 PRO A CA 1
ATOM 1817 C C . PRO A 1 224 ? 17.782 -10.405 -0.895 1.00 82.62 224 PRO A C 1
ATOM 1819 O O . PRO A 1 224 ? 17.490 -11.414 -1.549 1.00 82.62 224 PRO A O 1
ATOM 1822 N N . LYS A 1 225 ? 18.763 -10.405 0.012 1.00 79.50 225 LYS A N 1
ATOM 1823 C CA . LYS A 1 225 ? 19.469 -11.630 0.392 1.00 79.50 225 LYS A CA 1
ATOM 1824 C C . LYS A 1 225 ? 18.464 -12.598 1.005 1.00 79.50 225 LYS A C 1
ATOM 1826 O O . LYS A 1 225 ? 17.647 -12.197 1.830 1.00 79.50 225 LYS A O 1
ATOM 1831 N N . MET A 1 226 ? 18.558 -13.876 0.645 1.00 67.31 226 MET A N 1
ATOM 1832 C CA . MET A 1 226 ? 17.813 -14.911 1.354 1.00 67.31 226 MET A CA 1
ATOM 1833 C C . MET A 1 226 ? 18.364 -15.032 2.770 1.00 67.31 226 MET A C 1
ATOM 1835 O O . MET A 1 226 ? 19.411 -15.634 2.996 1.00 67.31 226 MET A O 1
ATOM 1839 N N . THR A 1 227 ? 17.674 -14.433 3.729 1.00 59.16 227 THR A N 1
ATOM 1840 C CA . THR A 1 227 ? 17.849 -14.783 5.131 1.00 59.16 227 THR A CA 1
ATOM 1841 C C . THR A 1 227 ? 17.132 -16.103 5.356 1.00 59.16 227 THR A C 1
ATOM 1843 O O . THR A 1 227 ? 15.912 -16.172 5.208 1.00 59.16 227 THR A O 1
ATOM 1846 N N . ALA A 1 228 ? 17.879 -17.156 5.695 1.00 47.81 228 ALA A N 1
ATOM 1847 C CA . ALA A 1 228 ? 17.274 -18.345 6.279 1.00 47.81 228 ALA A CA 1
ATOM 1848 C C . ALA A 1 228 ? 16.505 -17.883 7.520 1.00 47.81 228 ALA A C 1
ATOM 1850 O O . ALA A 1 228 ? 17.098 -17.296 8.425 1.00 47.81 228 ALA A O 1
ATOM 1851 N N . GLY A 1 229 ? 15.186 -18.059 7.521 1.00 45.53 229 GLY A N 1
ATOM 1852 C CA . GLY A 1 229 ? 14.358 -17.678 8.653 1.00 45.53 229 GLY A CA 1
ATOM 1853 C C . GLY A 1 229 ? 14.784 -18.471 9.883 1.00 45.53 229 GLY A C 1
ATOM 1854 O O . GLY A 1 229 ? 14.444 -19.640 10.014 1.00 45.53 229 GLY A O 1
ATOM 1855 N N . SER A 1 230 ? 15.533 -17.847 10.788 1.00 37.94 230 SER A N 1
ATOM 1856 C CA . SER A 1 230 ? 15.647 -18.300 12.170 1.00 37.94 230 SER A CA 1
ATOM 1857 C C . SER A 1 230 ? 14.591 -17.553 12.978 1.00 37.94 230 SER A C 1
ATOM 1859 O O . SER A 1 230 ? 14.889 -16.571 13.656 1.00 37.94 230 SER A O 1
ATOM 1861 N N . GLY A 1 231 ? 13.337 -17.964 12.823 1.00 41.81 231 GLY A N 1
ATOM 1862 C CA . GLY A 1 231 ? 12.262 -17.571 13.724 1.00 41.81 231 GLY A CA 1
ATOM 1863 C C . GLY A 1 231 ? 11.914 -18.774 14.580 1.00 41.81 231 GLY A C 1
ATOM 1864 O O . GLY A 1 231 ? 11.466 -19.786 14.045 1.00 41.81 231 GLY A O 1
ATOM 1865 N N . GLU A 1 232 ? 12.144 -18.685 15.889 1.00 41.34 232 GLU A N 1
ATOM 1866 C CA . GLU A 1 232 ? 11.475 -19.585 16.826 1.00 41.34 232 GLU A CA 1
ATOM 1867 C C . GLU A 1 232 ? 9.956 -19.489 16.596 1.00 41.34 232 GLU A C 1
ATOM 1869 O O . GLU A 1 232 ? 9.456 -18.397 16.296 1.00 41.34 232 GLU A O 1
ATOM 1874 N N . PRO A 1 233 ? 9.214 -20.608 16.687 1.00 45.06 233 PRO A N 1
ATOM 1875 C CA . PRO A 1 233 ? 7.763 -20.560 16.601 1.00 45.06 233 PRO A CA 1
ATOM 1876 C C . PRO A 1 233 ? 7.268 -19.586 17.673 1.00 45.06 233 PRO A C 1
ATOM 1878 O O . PRO A 1 233 ? 7.711 -19.688 18.820 1.00 45.06 233 PRO A O 1
ATOM 1881 N N . PRO A 1 234 ? 6.403 -18.623 17.326 1.00 50.88 234 PRO A N 1
ATOM 1882 C CA . PRO A 1 234 ? 5.967 -17.649 18.303 1.00 50.88 234 PRO A CA 1
ATOM 1883 C C . PRO A 1 234 ? 5.273 -18.376 19.461 1.00 50.88 234 PRO A C 1
ATOM 1885 O O . PRO A 1 234 ? 4.398 -19.220 19.244 1.00 50.88 234 PRO A O 1
ATOM 1888 N N . GLU A 1 235 ? 5.687 -18.043 20.689 1.00 51.84 235 GLU A N 1
ATOM 1889 C CA . GLU A 1 235 ? 4.917 -18.288 21.913 1.00 51.84 235 GLU A CA 1
ATOM 1890 C C . GLU A 1 235 ? 3.449 -17.923 21.655 1.00 51.84 235 GLU A C 1
ATOM 1892 O O . GLU A 1 235 ? 3.203 -16.951 20.932 1.00 51.84 235 GLU A O 1
ATOM 1897 N N . GLU A 1 236 ? 2.503 -18.703 22.208 1.00 45.62 236 GLU A N 1
ATOM 1898 C CA . GLU A 1 236 ? 1.049 -18.549 22.012 1.00 45.62 236 GLU A CA 1
ATOM 1899 C C . GLU A 1 236 ? 0.665 -17.072 21.912 1.00 45.62 236 GLU A C 1
ATOM 1901 O O . GLU A 1 236 ? 0.565 -16.340 22.899 1.00 45.62 236 GLU A O 1
ATOM 1906 N N . SER A 1 237 ? 0.528 -16.617 20.669 1.00 55.78 237 SER A N 1
ATOM 1907 C CA . SER A 1 237 ? 0.390 -15.201 20.400 1.00 55.78 237 SER A CA 1
ATOM 1908 C C . SER A 1 237 ? -1.034 -14.797 20.754 1.00 55.78 237 SER A C 1
ATOM 1910 O O . SER A 1 237 ? -1.970 -15.563 20.498 1.00 55.78 237 SER A O 1
ATOM 1912 N N . PRO A 1 238 ? -1.241 -13.607 21.336 1.00 63.78 238 PRO A N 1
ATOM 1913 C CA . PRO A 1 238 ? -2.586 -13.120 21.593 1.00 63.78 238 PRO A CA 1
ATOM 1914 C C . PRO A 1 238 ? -3.411 -13.155 20.301 1.00 63.78 238 PRO A C 1
ATOM 1916 O O . PRO A 1 238 ? -2.885 -12.931 19.217 1.00 63.78 238 PRO A O 1
ATOM 1919 N N . GLU A 1 239 ? -4.707 -13.447 20.398 1.00 75.38 239 GLU A N 1
ATOM 1920 C CA . GLU A 1 239 ? -5.524 -13.724 19.212 1.00 75.38 239 GLU A CA 1
ATOM 1921 C C . GLU A 1 239 ? -5.639 -12.487 18.287 1.00 75.38 239 GLU A C 1
ATOM 1923 O O . GLU A 1 239 ? -6.264 -11.473 18.629 1.00 75.38 239 GLU A O 1
ATOM 1928 N N . ILE A 1 240 ? -5.045 -12.571 17.092 1.00 84.25 240 ILE A N 1
ATOM 1929 C CA . ILE A 1 240 ? -5.027 -11.500 16.085 1.00 84.25 240 ILE A CA 1
ATOM 1930 C C . ILE A 1 240 ? -6.248 -11.641 15.162 1.00 84.25 240 ILE A C 1
ATOM 1932 O O . ILE A 1 240 ? -6.595 -12.739 14.723 1.00 84.25 240 ILE A O 1
ATOM 1936 N N . LEU A 1 241 ? -6.933 -10.531 14.866 1.00 88.56 241 LEU A N 1
ATOM 1937 C CA . LEU A 1 241 ? -7.981 -10.525 13.840 1.00 88.56 241 LEU A CA 1
ATOM 1938 C C . LEU A 1 241 ? -7.365 -10.624 12.436 1.00 88.56 241 LEU A C 1
ATOM 1940 O O . LEU A 1 241 ? -6.321 -10.011 12.215 1.00 88.56 241 LEU A O 1
ATOM 1944 N N . PRO A 1 242 ? -8.007 -11.320 11.474 1.00 89.19 242 PRO A N 1
ATOM 1945 C CA . PRO A 1 242 ? -7.490 -11.450 10.111 1.00 89.19 242 PRO A CA 1
ATOM 1946 C C . PRO A 1 242 ? -7.133 -10.099 9.492 1.00 89.19 242 PRO A C 1
ATOM 1948 O O . PRO A 1 242 ? -7.793 -9.100 9.788 1.00 89.19 242 PRO A O 1
ATOM 1951 N N . ASP A 1 243 ? -6.110 -10.078 8.638 1.00 90.75 243 ASP A N 1
ATOM 1952 C CA . ASP A 1 243 ? -5.709 -8.873 7.910 1.00 90.75 243 ASP A CA 1
ATOM 1953 C C . ASP A 1 243 ? -6.909 -8.303 7.121 1.00 90.75 243 ASP A C 1
ATOM 1955 O O . ASP A 1 243 ? -7.591 -9.066 6.430 1.00 90.75 243 ASP A O 1
ATOM 1959 N N . PRO A 1 244 ? -7.213 -6.995 7.219 1.00 89.75 244 PRO A N 1
ATOM 1960 C CA . PRO A 1 244 ? -8.298 -6.389 6.454 1.00 89.75 244 PRO A CA 1
ATOM 1961 C C . PRO A 1 244 ? -7.987 -6.243 4.955 1.00 89.75 244 PRO A C 1
ATOM 1963 O O . PRO A 1 244 ? -8.914 -6.042 4.169 1.00 89.75 244 PRO A O 1
ATOM 1966 N N . ILE A 1 245 ? -6.728 -6.357 4.515 1.00 90.44 245 ILE A N 1
ATOM 1967 C CA . ILE A 1 245 ? -6.346 -6.085 3.123 1.00 90.44 245 ILE A CA 1
ATOM 1968 C C . ILE A 1 245 ? -7.043 -6.960 2.070 1.00 90.44 245 ILE A C 1
ATOM 1970 O O . ILE A 1 245 ? -7.438 -6.402 1.038 1.00 90.44 245 ILE A O 1
ATOM 1974 N N . PRO A 1 246 ? -7.304 -8.268 2.293 1.00 91.12 246 PRO A N 1
ATOM 1975 C CA . PRO A 1 246 ? -8.013 -9.085 1.314 1.00 91.12 246 PRO A CA 1
ATOM 1976 C C . PRO A 1 246 ? -9.469 -8.659 1.166 1.00 91.12 246 PRO A C 1
ATOM 1978 O O . PRO A 1 246 ? -10.015 -8.737 0.069 1.00 91.12 246 PRO A O 1
ATOM 1981 N N . ALA A 1 247 ? -10.084 -8.160 2.242 1.00 86.44 247 ALA A N 1
ATOM 1982 C CA . ALA A 1 247 ? -11.431 -7.605 2.192 1.00 86.44 247 ALA A CA 1
ATOM 1983 C C . ALA A 1 247 ? -11.477 -6.294 1.392 1.00 86.44 247 ALA A C 1
ATOM 1985 O O . ALA A 1 247 ? -12.393 -6.112 0.600 1.00 86.44 247 ALA A O 1
ATOM 1986 N N . LEU A 1 248 ? -10.480 -5.420 1.564 1.00 86.25 248 LEU A N 1
ATOM 1987 C CA . LEU A 1 248 ? -10.438 -4.109 0.906 1.00 86.25 248 LEU A CA 1
ATOM 1988 C C . LEU A 1 248 ? -10.039 -4.174 -0.569 1.00 86.25 248 LEU A C 1
ATOM 1990 O O . LEU A 1 248 ? -10.537 -3.409 -1.387 1.00 86.25 248 LEU A O 1
ATOM 1994 N N . THR A 1 249 ? -9.092 -5.048 -0.904 1.00 87.38 249 THR A N 1
ATOM 1995 C CA . THR A 1 249 ? -8.411 -5.006 -2.208 1.00 87.38 249 THR A CA 1
ATOM 1996 C C . THR A 1 249 ? -8.549 -6.291 -3.010 1.00 87.38 249 THR A C 1
ATOM 1998 O O . THR A 1 249 ? -8.197 -6.310 -4.185 1.00 87.38 249 THR A O 1
ATOM 2001 N N . GLY A 1 250 ? -9.020 -7.386 -2.402 1.00 89.31 250 GLY A N 1
ATOM 2002 C CA . GLY A 1 250 ? -8.998 -8.716 -3.017 1.00 89.31 250 GLY A CA 1
ATOM 2003 C C . GLY A 1 250 ? -7.591 -9.305 -3.187 1.00 89.31 250 GLY A C 1
ATOM 2004 O O . GLY A 1 250 ? -7.441 -10.320 -3.867 1.00 89.31 250 GLY A O 1
ATOM 2005 N N . ARG A 1 251 ? -6.564 -8.675 -2.603 1.00 93.50 251 ARG A N 1
ATOM 2006 C CA . ARG A 1 251 ? -5.166 -9.124 -2.617 1.00 93.50 251 ARG A CA 1
ATOM 2007 C C . ARG A 1 251 ? -4.842 -9.823 -1.297 1.00 93.50 251 ARG A C 1
ATOM 2009 O O . ARG A 1 251 ? -5.269 -9.365 -0.239 1.00 93.50 251 ARG A O 1
ATOM 2016 N N . GLN A 1 252 ? -4.098 -10.923 -1.351 1.00 93.25 252 GLN A N 1
ATOM 2017 C CA . GLN A 1 252 ? -3.586 -11.573 -0.136 1.00 93.25 252 GLN A CA 1
ATOM 2018 C C . GLN A 1 252 ? -2.485 -10.716 0.502 1.00 93.25 252 GLN A C 1
ATOM 2020 O O . GLN A 1 252 ? -1.875 -9.947 -0.228 1.00 93.25 252 GLN A O 1
ATOM 2025 N N . PRO A 1 253 ? -2.205 -10.811 1.814 1.00 91.00 253 PRO A N 1
ATOM 2026 C CA . PRO A 1 253 ? -1.093 -10.088 2.434 1.00 91.00 253 PRO A CA 1
ATOM 2027 C C . PRO A 1 253 ? 0.244 -10.402 1.749 1.00 91.00 253 PRO A C 1
ATOM 2029 O O . PRO A 1 253 ? 0.460 -11.523 1.292 1.00 91.00 253 PRO A O 1
ATOM 2032 N N . GLN A 1 254 ? 1.163 -9.432 1.690 1.00 91.12 254 GLN A N 1
ATOM 2033 C CA . GLN A 1 254 ? 2.433 -9.591 0.970 1.00 91.12 254 GLN A CA 1
ATOM 2034 C C . GLN A 1 254 ? 3.235 -10.804 1.461 1.00 91.12 254 GLN A C 1
ATOM 2036 O O . GLN A 1 254 ? 3.708 -11.580 0.636 1.00 91.12 254 GLN A O 1
ATOM 2041 N N . GLU A 1 255 ? 3.344 -10.982 2.780 1.00 87.62 255 GLU A N 1
ATOM 2042 C CA . GLU A 1 255 ? 4.066 -12.097 3.412 1.00 87.62 255 GLU A CA 1
ATOM 2043 C C . GLU A 1 255 ? 3.503 -13.476 3.022 1.00 87.62 255 GLU A C 1
ATOM 2045 O O . GLU A 1 255 ? 4.237 -14.457 2.998 1.00 87.62 255 GLU A O 1
ATOM 2050 N N . GLU A 1 256 ? 2.216 -13.556 2.669 1.00 88.81 256 GLU A N 1
ATOM 2051 C CA . GLU A 1 256 ? 1.549 -14.795 2.246 1.00 88.81 256 GLU A CA 1
ATOM 2052 C C . GLU A 1 256 ? 1.537 -14.980 0.718 1.00 88.81 256 GLU A C 1
ATOM 2054 O O . GLU A 1 256 ? 1.282 -16.075 0.210 1.00 88.81 256 GLU A O 1
ATOM 2059 N N . ALA A 1 257 ? 1.744 -13.894 -0.030 1.00 89.75 257 ALA A N 1
ATOM 2060 C CA . ALA A 1 257 ? 1.525 -13.838 -1.472 1.00 89.75 257 ALA A CA 1
ATOM 2061 C C . ALA A 1 257 ? 2.815 -13.768 -2.297 1.00 89.75 257 ALA A C 1
ATOM 2063 O O . ALA A 1 257 ? 2.774 -14.032 -3.500 1.00 89.75 257 ALA A O 1
ATOM 2064 N N . VAL A 1 258 ? 3.931 -13.374 -1.681 1.00 89.81 258 VAL A N 1
ATOM 2065 C CA . VAL A 1 258 ? 5.216 -13.169 -2.353 1.00 89.81 258 VAL A CA 1
ATOM 2066 C C . VAL A 1 258 ? 6.217 -14.213 -1.885 1.00 89.81 258 VAL A C 1
ATOM 2068 O O . VAL A 1 258 ? 6.711 -14.160 -0.763 1.00 89.81 258 VAL A O 1
ATOM 2071 N N . GLU A 1 259 ? 6.579 -15.115 -2.793 1.00 88.56 259 GLU A N 1
ATOM 2072 C CA . GLU A 1 259 ? 7.671 -16.064 -2.607 1.00 88.56 259 GLU A CA 1
ATOM 2073 C C . GLU A 1 259 ? 8.694 -15.873 -3.730 1.00 88.56 259 GLU A C 1
ATOM 2075 O O . GLU A 1 259 ? 8.369 -15.954 -4.916 1.00 88.56 259 GLU A O 1
ATOM 2080 N N . LEU A 1 260 ? 9.934 -15.560 -3.349 1.00 87.06 260 LEU A N 1
ATOM 2081 C CA . LEU A 1 260 ? 11.020 -15.322 -4.294 1.00 87.06 260 LEU A CA 1
ATOM 2082 C C . LEU A 1 260 ? 11.804 -16.608 -4.563 1.00 87.06 260 LEU A C 1
ATOM 2084 O O . LEU A 1 260 ? 12.110 -17.376 -3.652 1.00 87.06 260 LEU A O 1
ATOM 2088 N N . ALA A 1 261 ? 12.201 -16.801 -5.816 1.00 87.00 261 ALA A N 1
ATOM 2089 C CA . ALA A 1 261 ? 12.977 -17.948 -6.251 1.00 87.00 261 ALA A CA 1
ATOM 2090 C C . ALA A 1 261 ? 14.368 -17.999 -5.601 1.00 87.00 261 ALA A C 1
ATOM 2092 O O . ALA A 1 261 ? 15.001 -16.978 -5.333 1.00 87.00 261 ALA A O 1
ATOM 2093 N N . VAL A 1 262 ? 14.884 -19.218 -5.416 1.00 85.69 262 VAL A N 1
ATOM 2094 C CA . VAL A 1 262 ? 16.243 -19.462 -4.897 1.00 85.69 262 VAL A CA 1
ATOM 2095 C C . VAL A 1 262 ? 17.320 -19.074 -5.911 1.00 85.69 262 VAL A C 1
ATOM 2097 O O . VAL A 1 262 ? 18.369 -18.552 -5.534 1.00 85.69 262 VAL A O 1
ATOM 2100 N N . SER A 1 263 ? 17.051 -19.294 -7.202 1.00 88.56 263 SER A N 1
ATOM 2101 C CA . SER A 1 263 ? 17.956 -18.911 -8.288 1.00 88.56 263 SER A CA 1
ATOM 2102 C C . SER A 1 263 ? 18.151 -17.397 -8.327 1.00 88.56 263 SER A C 1
ATOM 2104 O O . SER A 1 263 ? 17.178 -16.654 -8.435 1.00 88.56 263 SER A O 1
ATOM 2106 N N . THR A 1 264 ? 19.405 -16.935 -8.285 1.00 84.56 264 THR A N 1
ATOM 2107 C CA . THR A 1 264 ? 19.734 -15.503 -8.252 1.00 84.56 264 THR A CA 1
ATOM 2108 C C . THR A 1 264 ? 19.173 -14.744 -9.451 1.00 84.56 264 THR A C 1
ATOM 2110 O O . THR A 1 264 ? 18.594 -13.683 -9.255 1.00 84.56 264 THR A O 1
ATOM 2113 N N . SER A 1 265 ? 19.297 -15.279 -10.670 1.00 83.12 265 SER A N 1
ATOM 2114 C CA . SER A 1 265 ? 18.809 -14.602 -11.881 1.00 83.12 265 SER A CA 1
ATOM 2115 C C . SER A 1 265 ? 17.289 -14.437 -11.862 1.00 83.12 265 SER A C 1
ATOM 2117 O O . SER A 1 265 ? 16.779 -13.333 -12.050 1.00 83.12 265 SER A O 1
ATOM 2119 N N . LEU A 1 266 ? 16.563 -15.512 -11.543 1.00 87.19 266 LEU A N 1
ATOM 2120 C CA . LEU A 1 266 ? 15.104 -15.489 -11.447 1.00 87.19 266 LEU A CA 1
ATOM 2121 C C . LEU A 1 266 ? 14.626 -14.612 -10.281 1.00 87.19 266 LEU A C 1
ATOM 2123 O O . LEU A 1 266 ? 13.635 -13.899 -10.409 1.00 87.19 266 LEU A O 1
ATOM 2127 N N . ARG A 1 267 ? 15.356 -14.610 -9.163 1.00 89.38 267 ARG A N 1
ATOM 2128 C CA . ARG A 1 267 ? 15.074 -13.752 -8.010 1.00 89.38 267 ARG A CA 1
ATOM 2129 C C . ARG A 1 267 ? 15.217 -12.275 -8.351 1.00 89.38 267 ARG A C 1
ATOM 2131 O O . ARG A 1 267 ? 14.357 -11.494 -7.961 1.00 89.38 267 ARG A O 1
ATOM 2138 N N . THR A 1 268 ? 16.276 -11.888 -9.065 1.00 89.62 268 THR A N 1
ATOM 2139 C CA . THR A 1 268 ? 16.463 -10.504 -9.527 1.00 89.62 268 THR A CA 1
ATOM 2140 C C . THR A 1 268 ? 15.306 -10.078 -10.422 1.00 89.62 268 THR A C 1
ATOM 2142 O O . THR A 1 268 ? 14.722 -9.023 -10.196 1.00 89.62 268 THR A O 1
ATOM 2145 N N . ALA A 1 269 ? 14.913 -10.925 -11.376 1.00 88.75 269 ALA A N 1
ATOM 2146 C CA . ALA A 1 269 ? 13.781 -10.661 -12.259 1.00 88.75 269 ALA A CA 1
ATOM 2147 C C . ALA A 1 269 ? 12.457 -10.473 -11.496 1.00 88.75 269 ALA A C 1
ATOM 2149 O O . ALA A 1 269 ? 11.751 -9.485 -11.694 1.00 88.75 269 ALA A O 1
ATOM 2150 N N . GLN A 1 270 ? 12.140 -11.393 -10.583 1.00 92.06 270 GLN A N 1
ATOM 2151 C CA . GLN A 1 270 ? 10.947 -11.320 -9.736 1.00 92.06 270 GLN A CA 1
ATOM 2152 C C . GLN A 1 270 ? 10.958 -10.087 -8.828 1.00 92.06 270 GLN A C 1
ATOM 2154 O O . GLN A 1 270 ? 9.934 -9.433 -8.643 1.00 92.06 270 GLN A O 1
ATOM 2159 N N . TRP A 1 271 ? 12.122 -9.745 -8.278 1.00 93.19 271 TRP A N 1
ATOM 2160 C CA . TRP A 1 271 ? 12.284 -8.562 -7.446 1.00 93.19 271 TRP A CA 1
ATOM 2161 C C . TRP A 1 271 ? 12.077 -7.270 -8.238 1.00 93.19 271 TRP A C 1
ATOM 2163 O O . TRP A 1 271 ? 11.331 -6.392 -7.798 1.00 93.19 271 TRP A O 1
ATOM 2173 N N . ALA A 1 272 ? 12.670 -7.184 -9.431 1.00 93.81 272 ALA A N 1
ATOM 2174 C CA . ALA A 1 272 ? 12.471 -6.070 -10.343 1.00 93.81 272 ALA A CA 1
ATOM 2175 C C . ALA A 1 272 ? 10.995 -5.918 -10.713 1.00 93.81 272 ALA A C 1
ATOM 2177 O 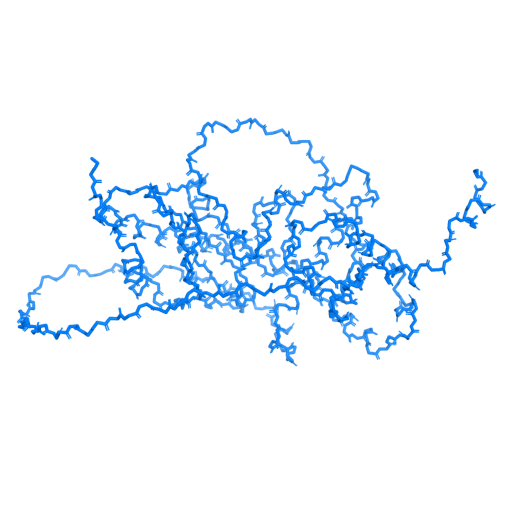O . ALA A 1 272 ? 10.479 -4.809 -10.600 1.00 93.81 272 ALA A O 1
ATOM 2178 N N . PHE A 1 273 ? 10.297 -7.010 -11.051 1.00 95.38 273 PHE A N 1
ATOM 2179 C CA . PHE A 1 273 ? 8.851 -7.011 -11.293 1.00 95.38 273 PHE A CA 1
ATOM 2180 C C . PHE A 1 273 ? 8.067 -6.421 -10.111 1.00 95.38 273 PHE A C 1
ATOM 2182 O O . PHE A 1 273 ? 7.277 -5.500 -10.305 1.00 95.38 273 PHE A O 1
ATOM 2189 N N . LEU A 1 274 ? 8.291 -6.907 -8.885 1.00 95.62 274 LEU A N 1
ATOM 2190 C CA . LEU A 1 274 ? 7.519 -6.490 -7.709 1.00 95.62 274 LEU A CA 1
ATOM 2191 C C . LEU A 1 274 ? 7.758 -5.020 -7.334 1.00 95.62 274 LEU A C 1
ATOM 2193 O O . LEU A 1 274 ? 6.797 -4.295 -7.069 1.00 95.62 274 LEU A O 1
ATOM 2197 N N . LYS A 1 275 ? 9.018 -4.561 -7.321 1.00 95.50 275 LYS A N 1
ATOM 2198 C CA . LYS A 1 275 ? 9.339 -3.166 -6.972 1.00 95.50 275 LYS A CA 1
ATOM 2199 C C . LYS A 1 275 ? 8.888 -2.186 -8.053 1.00 95.50 275 LYS A C 1
ATOM 2201 O O . LYS A 1 275 ? 8.308 -1.156 -7.720 1.00 95.50 275 LYS A O 1
ATOM 2206 N N . SER A 1 276 ? 9.093 -2.518 -9.329 1.00 96.38 276 SER A N 1
ATOM 2207 C CA . SER A 1 276 ? 8.581 -1.692 -10.430 1.00 96.38 276 SER A CA 1
ATOM 2208 C C . SER A 1 276 ? 7.051 -1.670 -10.458 1.00 96.38 276 SER A C 1
ATOM 2210 O O . SER A 1 276 ? 6.481 -0.607 -10.673 1.00 96.38 276 SER A O 1
ATOM 2212 N N . PHE A 1 277 ? 6.365 -2.772 -10.133 1.00 96.00 277 PHE A N 1
ATOM 2213 C CA . PHE A 1 277 ? 4.904 -2.782 -10.004 1.00 96.00 277 PHE A CA 1
ATOM 2214 C C . PHE A 1 277 ? 4.421 -1.836 -8.898 1.00 96.00 277 PHE A C 1
ATOM 2216 O O . PHE A 1 277 ? 3.498 -1.054 -9.122 1.00 96.00 277 PHE A O 1
ATOM 2223 N N . ALA A 1 278 ? 5.063 -1.859 -7.724 1.00 95.31 278 ALA A N 1
ATOM 2224 C CA . ALA A 1 278 ? 4.748 -0.936 -6.633 1.00 95.31 278 ALA A CA 1
ATOM 2225 C C . ALA A 1 278 ? 4.971 0.535 -7.035 1.00 95.31 278 ALA A C 1
ATOM 2227 O O . ALA A 1 278 ? 4.213 1.414 -6.620 1.00 95.31 278 ALA A O 1
ATOM 2228 N N . ALA A 1 279 ? 5.970 0.805 -7.881 1.00 95.12 279 ALA A N 1
ATOM 2229 C CA . ALA A 1 279 ? 6.195 2.126 -8.459 1.00 95.12 279 ALA A CA 1
ATOM 2230 C C . ALA A 1 279 ? 5.094 2.519 -9.458 1.00 95.12 279 ALA A C 1
ATOM 2232 O O . ALA A 1 279 ? 4.544 3.613 -9.349 1.00 95.12 279 ALA A O 1
ATOM 2233 N N . VAL A 1 280 ? 4.702 1.633 -10.382 1.00 94.94 280 VAL A N 1
ATOM 2234 C CA . VAL A 1 280 ? 3.582 1.903 -11.302 1.00 94.94 280 VAL A CA 1
ATOM 2235 C C . VAL A 1 280 ? 2.295 2.157 -10.521 1.00 94.94 280 VAL A C 1
ATOM 2237 O O . VAL A 1 280 ? 1.599 3.127 -10.801 1.00 94.94 280 VAL A O 1
ATOM 2240 N N . GLU A 1 281 ? 1.996 1.353 -9.499 1.00 91.81 281 GLU A N 1
ATOM 2241 C CA . GLU A 1 281 ? 0.842 1.572 -8.621 1.00 91.81 281 GLU A CA 1
ATOM 2242 C C . GLU A 1 281 ? 0.886 2.960 -7.966 1.00 91.81 281 GLU A C 1
ATOM 2244 O O . GLU A 1 281 ? -0.127 3.656 -7.934 1.00 91.81 281 GLU A O 1
ATOM 2249 N N . ALA A 1 282 ? 2.060 3.407 -7.513 1.00 91.44 282 ALA A N 1
ATOM 2250 C CA . ALA A 1 282 ? 2.231 4.741 -6.950 1.00 91.44 282 ALA A CA 1
ATOM 2251 C C . ALA A 1 282 ? 1.918 5.861 -7.958 1.00 91.44 282 ALA A C 1
ATOM 2253 O O . ALA A 1 282 ? 1.288 6.844 -7.572 1.00 91.44 282 ALA A O 1
ATOM 2254 N N . PHE A 1 283 ? 2.313 5.723 -9.227 1.00 90.56 283 PHE A N 1
ATOM 2255 C CA . PHE A 1 283 ? 2.136 6.770 -10.245 1.00 90.56 283 PHE A CA 1
ATOM 2256 C C . PHE A 1 283 ? 0.795 6.714 -10.992 1.00 90.56 283 PHE A C 1
ATOM 2258 O O . PHE A 1 283 ? 0.335 7.743 -11.474 1.00 90.56 283 PHE A O 1
ATOM 2265 N N . PHE A 1 284 ? 0.146 5.548 -11.048 1.00 86.62 284 PHE A N 1
ATOM 2266 C CA . PHE A 1 284 ? -1.158 5.334 -11.699 1.00 86.62 284 PHE A CA 1
ATOM 2267 C C . PHE A 1 284 ? -2.339 5.287 -10.720 1.00 86.62 284 PHE A C 1
ATOM 2269 O O . PHE A 1 284 ? -3.471 5.019 -11.127 1.00 86.62 284 PHE A O 1
ATOM 2276 N N . SER A 1 285 ? -2.089 5.529 -9.432 1.00 67.44 285 SER A N 1
ATOM 2277 C CA . SER A 1 285 ? -3.117 5.585 -8.385 1.00 67.44 285 SER A CA 1
ATOM 2278 C C . SER A 1 285 ? -4.152 6.702 -8.588 1.00 67.44 285 SER A C 1
ATOM 2280 O O . SER A 1 285 ? -5.213 6.653 -7.977 1.00 67.44 285 SER A O 1
ATOM 2282 N N . ASP A 1 286 ? -3.909 7.649 -9.500 1.00 52.53 286 ASP A N 1
ATOM 2283 C CA . ASP A 1 286 ? -4.844 8.718 -9.842 1.00 52.53 286 ASP A CA 1
ATOM 2284 C C . ASP A 1 286 ? -5.348 8.603 -11.293 1.00 52.53 286 ASP A C 1
ATOM 2286 O O . ASP A 1 286 ? -4.613 8.843 -12.246 1.00 52.53 286 ASP A O 1
ATOM 2290 N N . GLU A 1 287 ? -6.651 8.367 -11.480 1.00 43.06 287 GLU A N 1
ATOM 2291 C CA . GLU A 1 287 ? -7.350 8.771 -12.719 1.00 43.06 287 GLU A CA 1
ATOM 2292 C C . GLU A 1 287 ? -7.633 10.299 -12.731 1.00 43.06 287 GLU A C 1
ATOM 2294 O O . GLU A 1 287 ? -8.234 10.813 -13.671 1.00 43.06 287 GLU A O 1
ATOM 2299 N N . SER A 1 288 ? -7.168 11.041 -11.711 1.00 35.75 288 SER A N 1
ATOM 2300 C CA . SER A 1 288 ? -7.349 12.492 -11.530 1.00 35.75 288 SER A CA 1
ATOM 2301 C C . SER A 1 288 ? -6.105 13.354 -11.827 1.00 35.75 288 SER A C 1
ATOM 2303 O O . SER A 1 288 ? -6.224 14.581 -11.819 1.00 35.75 288 SER A O 1
ATOM 2305 N N . THR A 1 289 ? -4.920 12.802 -12.105 1.00 40.16 289 THR A N 1
ATOM 2306 C CA . THR A 1 289 ? -3.707 13.616 -12.344 1.00 40.16 289 THR A CA 1
ATOM 2307 C C . THR A 1 289 ? -3.367 13.735 -13.825 1.00 40.16 289 THR A C 1
ATOM 2309 O O . THR A 1 289 ? -2.343 13.273 -14.312 1.00 40.16 289 THR A O 1
ATOM 2312 N N . ALA A 1 290 ? -4.209 14.485 -14.537 1.00 36.06 290 ALA A N 1
ATOM 2313 C CA . ALA A 1 290 ? -3.797 15.154 -15.771 1.00 36.06 290 ALA A CA 1
ATOM 2314 C C . ALA A 1 290 ? -2.825 16.332 -15.508 1.00 36.06 290 ALA A C 1
ATOM 2316 O O . ALA A 1 290 ? -2.358 16.956 -16.459 1.00 36.06 290 ALA A O 1
ATOM 2317 N N . ASP A 1 291 ? -2.513 16.648 -14.240 1.00 37.00 291 ASP A N 1
ATOM 2318 C CA . ASP A 1 291 ? -1.580 17.712 -13.865 1.00 37.00 291 ASP A CA 1
ATOM 2319 C C . ASP A 1 291 ? -0.351 17.168 -13.095 1.00 37.00 291 ASP A C 1
ATOM 2321 O O . ASP A 1 291 ? -0.481 16.730 -11.948 1.00 37.00 291 ASP A O 1
ATOM 2325 N N . PRO A 1 292 ? 0.855 17.203 -13.691 1.00 43.81 292 PRO A N 1
ATOM 2326 C CA . PRO A 1 292 ? 2.113 16.811 -13.056 1.00 43.81 292 PRO A CA 1
ATOM 2327 C C . PRO A 1 292 ? 2.638 17.809 -12.001 1.00 43.81 292 PRO A C 1
ATOM 2329 O O . PRO A 1 292 ? 3.776 17.674 -11.554 1.00 43.81 292 PRO A O 1
ATOM 2332 N N . SER A 1 293 ? 1.873 18.825 -11.589 1.00 41.16 293 SER A N 1
ATOM 2333 C CA . SER A 1 293 ? 2.309 19.853 -10.625 1.00 41.16 293 SER A CA 1
ATOM 2334 C C . SER A 1 293 ? 2.800 19.295 -9.278 1.00 41.16 293 SER A C 1
ATOM 2336 O O . SER A 1 293 ? 3.759 19.824 -8.708 1.00 41.16 293 SER A O 1
ATOM 2338 N N . TRP A 1 294 ? 2.262 18.159 -8.826 1.00 46.81 294 TRP A N 1
ATOM 2339 C CA . TRP A 1 294 ? 2.693 17.458 -7.608 1.00 46.81 294 TRP A CA 1
ATOM 2340 C C . TRP A 1 294 ? 4.133 16.900 -7.685 1.00 46.81 294 TRP A C 1
ATOM 2342 O O . TRP A 1 294 ? 4.750 16.614 -6.655 1.00 46.81 294 TRP A O 1
ATOM 2352 N N . LEU A 1 295 ? 4.715 16.784 -8.888 1.00 45.66 295 LEU A N 1
ATOM 2353 C CA . LEU A 1 295 ? 6.102 16.352 -9.098 1.00 45.66 295 LEU A CA 1
ATOM 2354 C C . LEU A 1 295 ? 7.136 17.377 -8.579 1.00 45.66 295 LEU A C 1
ATOM 2356 O O . LEU A 1 295 ? 8.303 17.018 -8.410 1.00 45.66 295 LEU A O 1
ATOM 2360 N N . ARG A 1 296 ? 6.747 18.640 -8.344 1.00 45.09 296 ARG A N 1
ATOM 2361 C CA . ARG A 1 296 ? 7.672 19.754 -8.047 1.00 45.09 296 ARG A CA 1
ATOM 2362 C C . ARG A 1 296 ? 7.988 19.978 -6.562 1.00 45.09 296 ARG A C 1
ATOM 2364 O O . ARG A 1 296 ? 8.911 20.726 -6.268 1.00 45.09 296 ARG A O 1
ATOM 2371 N N . GLU A 1 297 ? 7.277 19.346 -5.629 1.00 47.50 297 GLU A N 1
ATOM 2372 C CA . GLU A 1 297 ? 7.308 19.739 -4.202 1.00 47.50 297 GLU A CA 1
ATOM 2373 C C . GLU A 1 297 ? 8.043 18.764 -3.262 1.00 47.50 297 GLU A C 1
ATOM 2375 O O . GLU A 1 297 ? 7.792 18.718 -2.059 1.00 47.50 297 GLU A O 1
ATOM 2380 N N . ILE A 1 298 ? 8.988 17.982 -3.781 1.00 48.44 298 ILE A N 1
ATOM 2381 C CA . ILE A 1 298 ? 9.726 16.981 -2.990 1.00 48.44 298 ILE A CA 1
ATOM 2382 C C . ILE A 1 298 ? 10.720 17.604 -1.973 1.00 48.44 298 ILE A C 1
ATOM 2384 O O . ILE A 1 298 ? 11.201 16.910 -1.075 1.00 48.44 298 ILE A O 1
ATOM 2388 N N . ASP A 1 299 ? 10.981 18.913 -2.044 1.00 38.09 299 ASP A N 1
ATOM 2389 C CA . ASP A 1 299 ? 11.975 19.599 -1.199 1.00 38.09 299 ASP A CA 1
ATOM 2390 C C . ASP A 1 299 ? 11.424 20.209 0.104 1.00 38.09 299 ASP A C 1
ATOM 2392 O O . ASP A 1 299 ? 12.179 20.777 0.899 1.00 38.09 299 ASP A O 1
ATOM 2396 N N . ALA A 1 300 ? 10.125 20.073 0.388 1.00 38.38 300 ALA A N 1
ATOM 2397 C CA . ALA A 1 300 ? 9.566 20.545 1.651 1.00 38.38 300 ALA A CA 1
ATOM 2398 C C . ALA A 1 300 ? 9.861 19.548 2.789 1.00 38.38 300 ALA A C 1
ATOM 2400 O O . ALA A 1 300 ? 9.280 18.464 2.855 1.00 38.38 300 ALA A O 1
ATOM 2401 N N . LYS A 1 301 ? 10.747 19.924 3.726 1.00 32.16 301 LYS A N 1
ATOM 2402 C CA . LYS A 1 301 ? 10.887 19.221 5.015 1.00 32.16 301 LYS A CA 1
ATOM 2403 C C . LYS A 1 301 ? 9.504 19.120 5.676 1.00 32.16 301 LYS A C 1
ATOM 2405 O O . LYS A 1 301 ? 8.847 20.156 5.807 1.00 32.16 301 LYS A O 1
ATOM 2410 N N . PRO A 1 302 ? 9.070 17.939 6.148 1.00 37.03 302 PRO A N 1
ATOM 2411 C CA . PRO A 1 302 ? 7.874 17.874 6.966 1.00 37.03 302 PRO A CA 1
ATOM 2412 C C . PRO A 1 302 ? 8.135 18.690 8.235 1.00 37.03 302 PRO A C 1
ATOM 2414 O O . PRO A 1 302 ? 9.076 18.419 8.984 1.00 37.03 302 PRO A O 1
ATOM 2417 N N . ALA A 1 303 ? 7.330 19.731 8.453 1.00 34.09 303 ALA A N 1
ATOM 2418 C CA . ALA A 1 303 ? 7.245 20.357 9.761 1.00 34.09 303 ALA A CA 1
ATOM 2419 C C . ALA A 1 303 ? 6.873 19.254 10.756 1.00 34.09 303 ALA A C 1
ATOM 2421 O O . ALA A 1 303 ? 5.961 18.473 10.477 1.00 34.09 303 ALA A O 1
ATOM 2422 N N . SER A 1 304 ? 7.588 19.169 11.881 1.00 34.62 304 SER A N 1
ATOM 2423 C CA . SER A 1 304 ? 7.239 18.270 12.979 1.00 34.62 304 SER A CA 1
ATOM 2424 C C . SER A 1 304 ? 5.759 18.463 13.288 1.00 34.62 304 SER A C 1
ATOM 2426 O O . SER A 1 304 ? 5.348 19.529 13.755 1.00 34.62 304 SER A O 1
ATOM 2428 N N . ALA A 1 305 ? 4.940 17.478 12.941 1.00 38.16 305 ALA A N 1
ATOM 2429 C CA . ALA A 1 305 ? 3.518 17.555 13.181 1.00 38.16 305 ALA A CA 1
ATOM 2430 C C . ALA A 1 305 ? 3.325 17.500 14.699 1.00 38.16 305 ALA A C 1
ATOM 2432 O O . ALA A 1 305 ? 3.533 16.468 15.332 1.00 38.16 305 ALA A O 1
ATOM 2433 N N . ASN A 1 306 ? 2.973 18.639 15.294 1.00 30.77 306 ASN A N 1
ATOM 2434 C CA . ASN A 1 306 ? 2.520 18.695 16.676 1.00 30.77 306 ASN A CA 1
ATOM 2435 C C . ASN A 1 306 ? 1.218 17.889 16.767 1.00 30.77 306 ASN A C 1
ATOM 2437 O O . ASN A 1 306 ? 0.133 18.396 16.498 1.00 30.77 306 ASN A O 1
ATOM 2441 N N . PHE A 1 307 ? 1.339 16.607 17.108 1.00 40.09 307 PHE A N 1
ATOM 2442 C CA . PHE A 1 307 ? 0.213 15.694 17.304 1.00 40.09 307 PHE A CA 1
ATOM 2443 C C . PHE A 1 307 ? -0.402 15.791 18.712 1.00 40.09 307 PHE A C 1
ATOM 2445 O O . PHE A 1 307 ? -1.351 15.074 19.018 1.00 40.09 307 PHE A O 1
ATOM 2452 N N . SER A 1 308 ? 0.076 16.689 19.576 1.00 31.64 308 SER A N 1
ATOM 2453 C CA . SER A 1 308 ? -0.488 16.893 20.913 1.00 31.64 308 SER A CA 1
ATOM 2454 C C . SER A 1 308 ? -1.664 17.873 20.876 1.00 31.64 308 SER A C 1
ATOM 2456 O O . SER A 1 308 ? -1.521 19.060 21.158 1.00 31.64 308 SER A O 1
ATOM 2458 N N . GLY A 1 309 ? -2.840 17.359 20.527 1.00 29.14 309 GLY A N 1
ATOM 2459 C CA . GLY A 1 309 ? -4.129 18.024 20.726 1.00 29.14 309 GLY A CA 1
ATOM 2460 C C . GLY A 1 309 ? -4.868 17.506 21.960 1.00 29.14 309 GLY A C 1
ATOM 2461 O O . GLY A 1 309 ? -6.089 17.402 21.925 1.00 29.14 309 GLY A O 1
ATOM 2462 N N . ILE A 1 310 ? -4.160 17.127 23.029 1.00 30.58 310 ILE A N 1
ATOM 2463 C CA . ILE A 1 310 ? -4.798 16.935 24.335 1.00 30.58 310 ILE A CA 1
ATOM 2464 C C . ILE A 1 310 ? -4.876 18.329 24.960 1.00 30.58 310 ILE A C 1
ATOM 2466 O O . ILE A 1 310 ? -3.922 18.782 25.584 1.00 30.58 310 ILE A O 1
ATOM 2470 N N . MET A 1 311 ? -5.987 19.039 24.740 1.00 28.27 311 MET A N 1
ATOM 2471 C CA . MET A 1 311 ? -6.366 20.097 25.676 1.00 28.27 311 MET A CA 1
ATOM 2472 C C . MET A 1 311 ? -6.788 19.403 26.970 1.00 28.27 311 MET A C 1
ATOM 2474 O O . MET A 1 311 ? -7.909 18.913 27.091 1.00 28.27 311 MET A O 1
ATOM 2478 N N . GLU A 1 312 ? -5.857 19.319 27.914 1.00 31.02 312 GLU A N 1
ATOM 2479 C CA . GLU A 1 312 ? -6.217 19.415 29.321 1.00 31.02 312 GLU A CA 1
ATOM 2480 C C . GLU A 1 312 ? -6.742 20.832 29.541 1.00 31.02 312 GLU A C 1
ATOM 2482 O O . GLU A 1 312 ? -6.027 21.776 29.224 1.00 31.02 312 GLU A O 1
ATOM 2487 N N . ASP A 1 313 ? -7.995 20.971 29.985 1.00 28.09 313 ASP A N 1
ATOM 2488 C CA . ASP A 1 313 ? -8.481 22.090 30.808 1.00 28.09 313 ASP A CA 1
ATOM 2489 C C . ASP A 1 313 ? -9.989 21.920 31.118 1.00 28.09 313 ASP A C 1
ATOM 2491 O O . ASP A 1 313 ? -10.679 21.148 30.449 1.00 28.09 313 ASP A O 1
ATOM 2495 N N . PRO A 1 314 ? -10.540 22.564 32.163 1.00 30.70 314 PRO A N 1
ATOM 2496 C CA . PRO A 1 314 ? -10.477 22.111 33.545 1.00 30.70 314 PRO A CA 1
ATOM 2497 C C . PRO A 1 314 ? -11.892 21.819 34.086 1.00 30.70 314 PRO A C 1
ATOM 2499 O O . PRO A 1 314 ? -12.916 22.105 33.467 1.00 30.70 314 PRO A O 1
ATOM 2502 N N . VAL A 1 315 ? -11.953 21.264 35.296 1.00 35.94 315 VAL A N 1
ATOM 2503 C CA . VAL A 1 315 ? -13.175 21.116 36.099 1.00 35.94 315 VAL A CA 1
ATOM 2504 C C . VAL A 1 315 ? -13.970 22.430 36.144 1.00 35.94 315 VAL A C 1
ATOM 2506 O O . VAL A 1 315 ? -13.501 23.398 36.732 1.00 35.94 315 VAL A O 1
ATOM 2509 N N . TYR A 1 316 ? -15.204 22.436 35.628 1.00 29.97 316 TYR A N 1
ATOM 2510 C CA . TYR A 1 316 ? -16.245 23.364 36.077 1.00 29.97 316 TYR A CA 1
ATOM 2511 C C . TYR A 1 316 ? -17.617 22.683 36.143 1.00 29.97 316 TYR A C 1
ATOM 2513 O O . TYR A 1 316 ? -18.216 22.294 35.143 1.00 29.97 316 TYR A O 1
ATOM 2521 N N . ASN A 1 317 ? -18.110 22.580 37.378 1.00 29.80 317 ASN A N 1
ATOM 2522 C CA . ASN A 1 317 ? -19.513 22.395 37.722 1.00 29.80 317 ASN A CA 1
ATOM 2523 C C . ASN A 1 317 ? -20.350 23.562 37.180 1.00 29.80 317 ASN A C 1
ATOM 2525 O O . ASN A 1 317 ? -20.044 24.712 37.497 1.00 29.80 317 ASN A O 1
ATOM 2529 N N . SER A 1 318 ? -21.452 23.271 36.483 1.00 28.34 318 SER A N 1
ATOM 2530 C CA . SER A 1 318 ? -22.795 23.828 36.753 1.00 28.34 318 SER A CA 1
ATOM 2531 C C . SER A 1 318 ? -23.849 23.244 35.791 1.00 28.34 318 SER A C 1
ATOM 2533 O O . SER A 1 318 ? -23.520 22.916 34.653 1.00 28.34 318 SER A O 1
ATOM 2535 N N . PRO A 1 319 ? -25.109 23.078 36.236 1.00 31.05 319 PRO A N 1
ATOM 2536 C CA . PRO A 1 319 ? -26.120 22.271 35.554 1.00 31.05 319 PRO A CA 1
ATOM 2537 C C . PRO A 1 319 ? -26.847 23.049 34.447 1.00 31.05 319 PRO A C 1
ATOM 2539 O O . PRO A 1 319 ? -27.215 24.207 34.639 1.00 31.05 319 PRO A O 1
ATOM 2542 N N . GLN A 1 320 ? -27.131 22.391 33.319 1.00 30.25 320 GLN A N 1
ATOM 2543 C CA . GLN A 1 320 ? -28.065 22.897 32.304 1.00 30.25 320 GLN A CA 1
ATOM 2544 C C . GLN A 1 320 ? -29.407 22.142 32.333 1.00 30.25 320 GLN A C 1
ATOM 2546 O O . GLN A 1 320 ? -29.454 20.982 32.750 1.00 30.25 320 GLN A O 1
ATOM 2551 N N . PRO A 1 321 ? -30.513 22.802 31.933 1.00 30.42 321 PRO A N 1
ATOM 2552 C CA . PRO A 1 321 ? -31.871 22.396 32.266 1.00 30.42 321 PRO A CA 1
ATOM 2553 C C . PRO A 1 321 ? -32.419 21.328 31.316 1.00 30.42 321 PRO A C 1
ATOM 2555 O O . PRO A 1 321 ? -32.066 21.261 30.138 1.00 30.42 321 PRO A O 1
ATOM 2558 N N . ALA A 1 322 ? -33.341 20.520 31.838 1.00 32.94 322 ALA A N 1
ATOM 2559 C CA . ALA A 1 322 ? -34.059 19.491 31.097 1.00 32.94 322 ALA A CA 1
ATOM 2560 C C . ALA A 1 322 ? -34.828 20.076 29.898 1.00 32.94 322 ALA A C 1
ATOM 2562 O O . ALA A 1 322 ? -35.622 21.004 30.047 1.00 32.94 322 ALA A O 1
ATOM 2563 N N . SER A 1 323 ? -34.624 19.489 28.717 1.00 33.91 323 SER A N 1
ATOM 2564 C CA . SER A 1 323 ? -35.475 19.711 27.541 1.00 33.91 323 SER A CA 1
ATOM 2565 C C . SER A 1 323 ? -36.616 18.678 27.511 1.00 33.91 323 SER A C 1
ATOM 2567 O O . SER A 1 323 ? -36.399 17.536 27.924 1.00 33.91 323 SER A O 1
ATOM 2569 N N . PRO A 1 324 ? -37.829 19.046 27.055 1.00 33.16 324 PRO A N 1
ATOM 2570 C CA . PRO A 1 324 ? -39.008 18.184 27.124 1.00 33.16 324 PRO A CA 1
ATOM 2571 C C . PRO A 1 324 ? -39.001 17.073 26.052 1.00 33.16 324 PRO A C 1
ATOM 2573 O O . PRO A 1 324 ? -38.327 17.205 25.028 1.00 33.16 324 PRO A O 1
ATOM 2576 N N . PRO A 1 325 ? -39.753 15.974 26.262 1.00 33.19 325 PRO A N 1
ATOM 2577 C CA . PRO A 1 325 ? -39.716 14.804 25.390 1.00 33.19 325 PRO A CA 1
ATOM 2578 C C . PRO A 1 325 ? -40.469 15.035 24.070 1.00 33.19 325 PRO A C 1
ATOM 2580 O O . PRO A 1 325 ? -41.588 15.544 24.053 1.00 33.19 325 PRO A O 1
ATOM 2583 N N . VAL A 1 326 ? -39.863 14.600 22.962 1.00 39.22 326 VAL A N 1
ATOM 2584 C CA . VAL A 1 326 ? -40.470 14.567 21.622 1.00 39.22 326 VAL A CA 1
ATOM 2585 C C . VAL A 1 326 ? -41.296 13.282 21.466 1.00 39.22 326 VAL A C 1
ATOM 2587 O O . VAL A 1 326 ? -40.812 12.189 21.757 1.00 39.22 326 VAL A O 1
ATOM 2590 N N . ALA A 1 327 ? -42.548 13.411 21.018 1.00 32.91 327 ALA A N 1
ATOM 2591 C CA . ALA A 1 327 ? -43.470 12.295 20.785 1.00 32.91 327 ALA A CA 1
ATOM 2592 C C . ALA A 1 327 ? -43.085 11.450 19.543 1.00 32.91 327 ALA A C 1
ATOM 2594 O O . ALA A 1 327 ? -42.532 11.993 18.584 1.00 32.91 327 ALA A O 1
ATOM 2595 N N . PRO A 1 328 ? -43.391 10.136 19.517 1.00 33.28 328 PRO A N 1
ATOM 2596 C CA . PRO A 1 328 ? -42.998 9.249 18.424 1.00 33.28 328 PRO A CA 1
ATOM 2597 C C . PRO A 1 328 ? -43.939 9.348 17.210 1.00 33.28 328 PRO A C 1
ATOM 2599 O O . PRO A 1 328 ? -45.161 9.365 17.345 1.00 33.28 328 PRO A O 1
ATOM 2602 N N . VAL A 1 329 ? -43.355 9.347 16.008 1.00 37.28 329 VAL A N 1
ATOM 2603 C CA . VAL A 1 329 ? -44.056 9.242 14.713 1.00 37.28 329 VAL A CA 1
ATOM 2604 C C . VAL A 1 329 ? -44.261 7.754 14.361 1.00 37.28 329 VAL A C 1
ATOM 2606 O O . VAL A 1 329 ? -43.327 6.971 14.546 1.00 37.28 329 VAL A O 1
ATOM 2609 N N . PRO A 1 330 ? -45.434 7.321 13.852 1.00 33.78 330 PRO A N 1
ATOM 2610 C CA . PRO A 1 330 ? -45.684 5.913 13.541 1.00 33.78 330 PRO A CA 1
ATOM 2611 C C . PRO A 1 330 ? -45.005 5.468 12.233 1.00 33.78 330 PRO A C 1
ATOM 2613 O O . PRO A 1 330 ? -44.979 6.192 11.238 1.00 33.78 330 PRO A O 1
ATOM 2616 N N . ALA A 1 331 ? -44.478 4.241 12.236 1.00 35.03 331 ALA A N 1
ATOM 2617 C CA . ALA A 1 331 ? -43.793 3.613 11.107 1.00 35.03 331 ALA A CA 1
ATOM 2618 C C . ALA A 1 331 ? -44.768 3.151 10.004 1.00 35.03 331 ALA A C 1
ATOM 2620 O O . ALA A 1 331 ? -45.822 2.584 10.294 1.00 35.03 331 ALA A O 1
ATOM 2621 N N . ARG A 1 332 ? -44.392 3.333 8.729 1.00 35.97 332 ARG A N 1
ATOM 2622 C CA . ARG A 1 332 ? -45.041 2.671 7.580 1.00 35.97 332 ARG A CA 1
ATOM 2623 C C . ARG A 1 332 ? -44.449 1.266 7.355 1.00 35.97 332 ARG A C 1
ATOM 2625 O O . ARG A 1 332 ? -43.260 1.083 7.616 1.00 35.97 332 ARG A O 1
ATOM 2632 N N . PRO A 1 333 ? -45.222 0.289 6.838 1.00 31.70 333 PRO A N 1
ATOM 2633 C CA . PRO A 1 333 ? -44.725 -1.062 6.583 1.00 31.70 333 PRO A CA 1
ATOM 2634 C C . PRO A 1 333 ? -43.810 -1.085 5.353 1.00 31.70 333 PRO A C 1
ATOM 2636 O O . PRO A 1 333 ? -44.165 -0.547 4.305 1.00 31.70 333 PRO A O 1
ATOM 2639 N N . VAL A 1 334 ? -42.654 -1.739 5.471 1.00 41.56 334 VAL A N 1
ATOM 2640 C CA . VAL A 1 334 ? -41.727 -2.001 4.361 1.00 41.56 334 VAL A CA 1
ATOM 2641 C C . VAL A 1 334 ? -41.961 -3.428 3.867 1.00 41.56 334 VAL A C 1
ATOM 2643 O O . VAL A 1 334 ? -41.741 -4.384 4.608 1.00 41.56 334 VAL A O 1
ATOM 2646 N N . THR A 1 335 ? -42.410 -3.587 2.623 1.00 35.50 335 THR A N 1
ATOM 2647 C CA . THR A 1 335 ? -42.402 -4.878 1.916 1.00 35.50 335 THR A CA 1
ATOM 2648 C C . THR A 1 335 ? -41.015 -5.149 1.324 1.00 35.50 335 THR A C 1
ATOM 2650 O O . THR A 1 335 ? -40.438 -4.238 0.727 1.00 35.50 335 THR A O 1
ATOM 2653 N N . PRO A 1 336 ? -40.468 -6.372 1.451 1.00 34.25 336 PRO A N 1
ATOM 2654 C CA . PRO A 1 336 ? -39.160 -6.711 0.898 1.00 34.25 336 PRO A CA 1
ATOM 2655 C C . PRO A 1 336 ? -39.210 -6.891 -0.634 1.00 34.25 336 PRO A C 1
ATOM 2657 O O . PRO A 1 336 ? -40.219 -7.375 -1.153 1.00 34.25 336 PRO A O 1
ATOM 2660 N N . PRO A 1 337 ? -38.139 -6.532 -1.370 1.00 38.91 337 PRO A N 1
ATOM 2661 C CA . PRO A 1 337 ? -38.046 -6.777 -2.807 1.00 38.91 337 PRO A CA 1
ATOM 2662 C C . PRO A 1 337 ? -37.745 -8.261 -3.109 1.00 38.91 337 PRO A C 1
ATOM 2664 O O . PRO A 1 337 ? -37.183 -8.961 -2.260 1.00 38.91 337 PRO A O 1
ATOM 2667 N N . PRO A 1 338 ? -38.102 -8.758 -4.309 1.00 38.84 338 PRO A N 1
ATOM 2668 C CA . PRO A 1 338 ? -37.834 -10.137 -4.707 1.00 38.84 338 PRO A CA 1
ATOM 2669 C C . PRO A 1 338 ? -36.334 -10.386 -4.965 1.00 38.84 338 PRO A C 1
ATOM 2671 O O . PRO A 1 338 ? -35.587 -9.445 -5.248 1.00 38.84 338 PRO A O 1
ATOM 2674 N N . PRO A 1 339 ? -35.879 -11.650 -4.878 1.00 36.00 339 PRO A N 1
ATOM 2675 C CA . PRO A 1 339 ? -34.471 -12.003 -5.025 1.00 36.00 339 PRO A CA 1
ATOM 2676 C C . PRO A 1 339 ? -33.987 -11.874 -6.483 1.00 36.00 339 PRO A C 1
ATOM 2678 O O . PRO A 1 339 ? -34.762 -12.115 -7.413 1.00 36.00 339 PRO A O 1
ATOM 2681 N N . PRO A 1 340 ? -32.701 -11.541 -6.704 1.00 33.59 340 PRO A N 1
ATOM 2682 C CA . PRO A 1 340 ? -32.135 -11.413 -8.041 1.00 33.59 340 PRO A CA 1
ATOM 2683 C C . PRO A 1 340 ? -31.972 -12.781 -8.715 1.00 33.59 340 PRO A C 1
ATOM 2685 O O . PRO A 1 340 ? -31.479 -13.742 -8.125 1.00 33.59 340 PRO A O 1
ATOM 2688 N N . THR A 1 341 ? -32.373 -12.858 -9.982 1.00 34.75 341 THR A N 1
ATOM 2689 C CA . THR A 1 341 ? -32.182 -14.026 -10.848 1.00 34.75 341 THR A CA 1
ATOM 2690 C C . THR A 1 341 ? -30.753 -14.024 -11.401 1.00 34.75 341 THR A C 1
ATOM 2692 O O . THR A 1 341 ? -30.297 -13.016 -11.938 1.00 34.75 341 THR A O 1
ATOM 2695 N N . ALA A 1 342 ? -30.031 -15.140 -11.270 1.00 29.73 342 ALA A N 1
ATOM 2696 C CA . ALA A 1 342 ? -28.674 -15.282 -11.801 1.00 29.73 342 ALA A CA 1
ATOM 2697 C C . ALA A 1 342 ? -28.669 -15.272 -13.347 1.00 29.73 342 ALA A C 1
ATOM 2699 O O . ALA A 1 342 ? -29.526 -15.922 -13.952 1.00 29.73 342 ALA A O 1
ATOM 2700 N N . PRO A 1 343 ? -27.713 -14.594 -14.013 1.00 32.88 343 PRO A N 1
ATOM 2701 C CA . PRO A 1 343 ? -27.605 -14.646 -15.465 1.00 32.88 343 PRO A CA 1
ATOM 2702 C C . PRO A 1 343 ? -27.072 -16.010 -15.927 1.00 32.88 343 PRO A C 1
ATOM 2704 O O . PRO A 1 343 ? -26.113 -16.555 -15.375 1.00 32.88 343 PRO A O 1
ATOM 2707 N N . ALA A 1 344 ? -27.713 -16.559 -16.960 1.00 31.33 344 ALA A N 1
ATOM 2708 C CA . ALA A 1 344 ? -27.358 -17.826 -17.586 1.00 31.33 344 ALA A CA 1
ATOM 2709 C C . ALA A 1 344 ? -25.937 -17.792 -18.183 1.00 31.33 344 ALA A C 1
ATOM 2711 O O . ALA A 1 344 ? -25.544 -16.828 -18.841 1.00 31.33 344 ALA A O 1
ATOM 2712 N N . ARG A 1 345 ? -25.174 -18.876 -17.983 1.00 30.48 345 ARG A N 1
ATOM 2713 C CA . ARG A 1 345 ? -23.860 -19.095 -18.607 1.00 30.48 345 ARG A CA 1
ATOM 2714 C C . ARG A 1 345 ? -24.013 -19.160 -20.132 1.00 30.48 345 ARG A C 1
ATOM 2716 O O . ARG A 1 345 ? -24.565 -20.127 -20.648 1.00 30.48 345 ARG A O 1
ATOM 2723 N N . GLN A 1 346 ? -23.486 -18.171 -20.852 1.00 32.28 346 GLN A N 1
ATOM 2724 C CA . GLN A 1 346 ? -23.242 -18.295 -22.290 1.00 32.28 346 GLN A CA 1
ATOM 2725 C C . GLN A 1 346 ? -22.026 -19.206 -22.507 1.00 32.28 346 GLN A C 1
ATOM 2727 O O . GLN A 1 346 ? -20.893 -18.823 -22.218 1.00 32.28 346 GLN A O 1
ATOM 2732 N N . ALA A 1 347 ? -22.266 -20.426 -22.983 1.00 33.34 347 ALA A N 1
ATOM 2733 C CA . ALA A 1 347 ? -21.227 -21.293 -23.525 1.00 33.34 347 ALA A CA 1
ATOM 2734 C C . ALA A 1 347 ? -20.814 -20.765 -24.911 1.00 33.34 347 ALA A C 1
ATOM 2736 O O . ALA A 1 347 ? -21.684 -20.521 -25.745 1.00 33.34 347 ALA A O 1
ATOM 2737 N N . GLY A 1 348 ? -19.510 -20.575 -25.146 1.00 36.56 348 GLY A N 1
ATOM 2738 C CA . GLY A 1 348 ? -18.972 -20.208 -26.466 1.00 36.56 348 GLY A CA 1
ATOM 2739 C C . GLY A 1 348 ? -18.054 -18.982 -26.529 1.00 36.56 348 GLY A C 1
ATOM 2740 O O . GLY A 1 348 ? -17.757 -18.523 -27.627 1.00 36.56 348 GLY A O 1
ATOM 2741 N N . ARG A 1 349 ? -17.589 -18.430 -25.399 1.00 32.47 349 ARG A N 1
ATOM 2742 C CA . ARG A 1 349 ? -16.561 -17.375 -25.413 1.00 32.47 349 ARG A CA 1
ATOM 2743 C C . ARG A 1 349 ? -15.172 -18.034 -25.529 1.00 32.47 349 ARG A C 1
ATOM 2745 O O . ARG A 1 349 ? -14.857 -18.819 -24.637 1.00 32.47 349 ARG A O 1
ATOM 2752 N N . PRO A 1 350 ? -14.382 -17.772 -26.587 1.00 32.66 350 PRO A N 1
ATOM 2753 C CA . PRO A 1 350 ? -13.025 -18.305 -26.694 1.00 32.66 350 PRO A CA 1
ATOM 2754 C C . PRO A 1 350 ? -12.151 -17.781 -25.548 1.00 32.66 350 PRO A C 1
ATOM 2756 O O . PRO A 1 350 ? -12.381 -16.671 -25.049 1.00 32.66 350 PRO A O 1
ATOM 2759 N N . ASP A 1 351 ? -11.191 -18.598 -25.120 1.00 38.53 351 ASP A N 1
ATOM 2760 C CA . ASP A 1 351 ? -10.235 -18.255 -24.071 1.00 38.53 351 ASP A CA 1
ATOM 2761 C C . ASP A 1 351 ? -9.362 -17.072 -24.545 1.00 38.53 351 ASP A C 1
ATOM 2763 O O . ASP A 1 351 ? -8.749 -17.142 -25.612 1.00 38.53 351 ASP A O 1
ATOM 2767 N N . PRO A 1 352 ? -9.311 -15.942 -23.815 1.00 39.28 352 PRO A N 1
ATOM 2768 C CA . PRO A 1 352 ? -8.505 -14.790 -24.211 1.00 39.28 352 PRO A CA 1
ATOM 2769 C C . PRO A 1 352 ? -6.984 -15.027 -24.141 1.00 39.28 352 PRO A C 1
ATOM 2771 O O . PRO A 1 352 ? -6.244 -14.154 -24.595 1.00 39.28 352 PRO A O 1
ATOM 2774 N N . PHE A 1 353 ? -6.509 -16.161 -23.610 1.00 38.25 353 PHE A N 1
ATOM 2775 C CA . PHE A 1 353 ? -5.091 -16.538 -23.637 1.00 38.25 353 PHE A CA 1
ATOM 2776 C C . PHE A 1 353 ? -4.645 -17.184 -24.959 1.00 38.25 353 PHE A C 1
ATOM 2778 O O . PHE A 1 353 ? -3.445 -17.212 -25.231 1.00 38.25 353 PHE A O 1
ATOM 2785 N N . ASP A 1 354 ? -5.575 -17.585 -25.836 1.00 37.91 354 ASP A N 1
ATOM 2786 C CA . ASP A 1 354 ? -5.244 -18.161 -27.153 1.00 37.91 354 ASP A CA 1
ATOM 2787 C C . ASP A 1 354 ? -4.519 -17.163 -28.083 1.00 37.91 354 ASP A C 1
ATOM 2789 O O . ASP A 1 354 ? -3.890 -17.566 -29.055 1.00 37.91 354 ASP A O 1
ATOM 2793 N N . ARG A 1 355 ? -4.563 -15.855 -27.782 1.00 38.97 355 ARG A N 1
ATOM 2794 C CA . ARG A 1 355 ? -3.925 -14.788 -28.584 1.00 38.97 355 ARG A CA 1
ATOM 2795 C C . ARG A 1 355 ? -2.582 -14.285 -28.057 1.00 38.97 355 ARG A C 1
ATOM 2797 O O . ARG A 1 355 ? -1.973 -13.438 -28.700 1.00 38.97 355 ARG A O 1
ATOM 2804 N N . ILE A 1 356 ? -2.092 -14.781 -26.918 1.00 40.66 356 ILE A N 1
ATOM 2805 C CA . ILE A 1 356 ? -0.722 -14.450 -26.479 1.00 40.66 356 ILE A CA 1
ATOM 2806 C C . ILE A 1 356 ? 0.306 -15.158 -27.380 1.00 40.66 356 ILE A C 1
ATOM 2808 O O . ILE A 1 356 ? 1.363 -14.603 -27.659 1.00 40.66 356 ILE A O 1
ATOM 2812 N N . GLN A 1 357 ? -0.042 -16.329 -27.925 1.00 39.44 357 GLN A N 1
ATOM 2813 C CA . GLN A 1 357 ? 0.806 -17.076 -28.863 1.00 39.44 357 GLN A CA 1
ATOM 2814 C C . GLN A 1 357 ? 1.008 -16.367 -30.212 1.00 39.44 357 GLN A C 1
ATOM 2816 O O . GLN A 1 357 ? 1.983 -16.647 -30.901 1.00 39.44 357 GLN A O 1
ATOM 2821 N N . ASP A 1 358 ? 0.149 -15.411 -30.582 1.00 40.44 358 ASP A N 1
ATOM 2822 C CA . ASP A 1 358 ? 0.327 -14.632 -31.816 1.00 40.44 358 ASP A CA 1
ATOM 2823 C C . ASP A 1 358 ? 1.480 -13.609 -31.721 1.00 40.44 358 ASP A C 1
ATOM 2825 O O . ASP A 1 358 ? 1.921 -13.110 -32.753 1.00 40.44 358 ASP A O 1
ATOM 2829 N N . TYR A 1 359 ? 2.000 -13.341 -30.514 1.00 39.53 359 TYR A N 1
ATOM 2830 C CA . TYR A 1 359 ? 3.211 -12.537 -30.274 1.00 39.53 359 TYR A CA 1
ATOM 2831 C C . TYR A 1 359 ? 4.486 -13.381 -30.114 1.00 39.53 359 TYR A C 1
ATOM 2833 O O . TYR A 1 359 ? 5.578 -12.830 -30.038 1.00 39.53 359 TYR A O 1
ATOM 2841 N N . VAL A 1 360 ? 4.358 -14.710 -30.069 1.00 41.03 360 VAL A N 1
ATOM 2842 C CA . VAL A 1 360 ? 5.476 -15.658 -29.953 1.00 41.03 360 VAL A CA 1
ATOM 2843 C C . VAL A 1 360 ? 5.449 -16.558 -31.185 1.00 41.03 360 VAL A C 1
ATOM 2845 O O . VAL A 1 360 ? 5.194 -17.759 -31.112 1.00 41.03 360 VAL A O 1
ATOM 2848 N N . LYS A 1 361 ? 5.644 -15.960 -32.360 1.00 34.25 361 LYS A N 1
ATOM 2849 C CA . LYS A 1 361 ? 6.000 -16.714 -33.563 1.00 34.25 361 LYS A CA 1
ATOM 2850 C C . LYS A 1 361 ? 7.453 -16.442 -33.859 1.00 34.25 361 LYS A C 1
ATOM 2852 O O . LYS A 1 361 ? 7.768 -15.435 -34.475 1.00 34.25 361 LYS A O 1
ATOM 2857 N N . ASP A 1 362 ? 8.254 -17.340 -33.307 1.00 37.69 362 ASP A N 1
ATOM 2858 C CA . ASP A 1 362 ? 9.622 -17.724 -33.643 1.00 37.69 362 ASP A CA 1
ATOM 2859 C C . ASP A 1 362 ? 10.334 -17.956 -32.315 1.00 37.69 362 ASP A C 1
ATOM 2861 O O . ASP A 1 362 ? 10.602 -17.024 -31.566 1.00 37.69 362 ASP A O 1
ATOM 2865 N N . ASP A 1 363 ? 10.539 -19.229 -31.982 1.00 37.78 363 ASP A N 1
ATOM 2866 C CA . ASP A 1 363 ? 11.32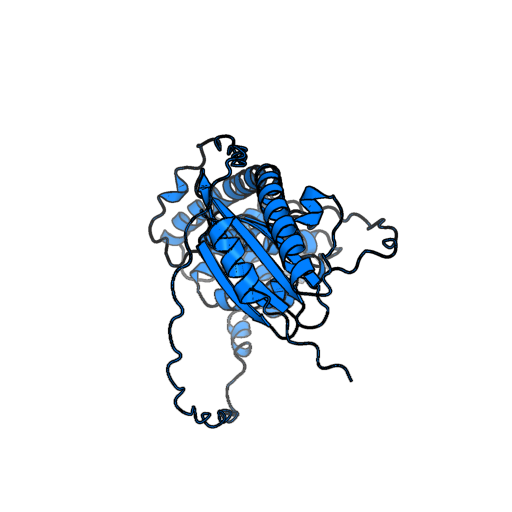1 -19.649 -30.824 1.00 37.78 363 ASP A CA 1
ATOM 2867 C C . ASP A 1 363 ? 12.795 -19.270 -31.077 1.00 37.78 363 ASP A C 1
ATOM 2869 O O . ASP A 1 363 ? 13.426 -19.857 -31.962 1.00 37.78 363 ASP A O 1
ATOM 2873 N N . PRO A 1 364 ? 13.379 -18.282 -30.371 1.00 43.97 364 PRO A N 1
ATOM 2874 C CA . PRO A 1 364 ? 14.766 -17.893 -30.598 1.00 43.97 364 PRO A CA 1
ATOM 2875 C C . PRO A 1 364 ? 15.761 -18.871 -29.950 1.00 43.97 364 PRO A C 1
ATOM 2877 O O . PRO A 1 364 ? 16.974 -18.677 -30.078 1.00 43.97 364 PRO A O 1
ATOM 2880 N N . PHE A 1 365 ? 15.295 -19.919 -29.256 1.00 40.53 365 PHE A N 1
ATOM 2881 C CA . PHE A 1 365 ? 16.178 -20.841 -28.542 1.00 40.53 365 PHE A CA 1
ATOM 2882 C C . PHE A 1 365 ? 16.727 -21.993 -29.392 1.00 40.53 365 PHE A C 1
ATOM 2884 O O . PHE A 1 365 ? 17.741 -22.566 -28.996 1.00 40.53 365 PHE A O 1
ATOM 2891 N N . ASP A 1 366 ? 16.196 -22.250 -30.593 1.00 42.03 366 ASP A N 1
ATOM 2892 C CA . ASP A 1 366 ? 16.823 -23.199 -31.531 1.00 42.03 366 ASP A CA 1
ATOM 2893 C C . ASP A 1 366 ? 18.121 -22.632 -32.148 1.00 42.03 366 ASP A C 1
ATOM 2895 O O . ASP A 1 366 ? 19.063 -23.373 -32.422 1.00 42.03 366 ASP A O 1
ATOM 2899 N N . ALA A 1 367 ? 18.242 -21.305 -32.287 1.00 40.50 367 ALA A N 1
ATOM 2900 C CA . ALA A 1 367 ? 19.430 -20.666 -32.869 1.00 40.50 367 ALA A CA 1
ATOM 2901 C C . ALA A 1 367 ? 20.564 -20.402 -31.854 1.00 40.50 367 ALA A C 1
ATOM 2903 O O . ALA A 1 367 ? 21.727 -20.255 -32.237 1.00 40.50 367 ALA A O 1
ATOM 2904 N N . LEU A 1 368 ? 20.256 -20.352 -30.552 1.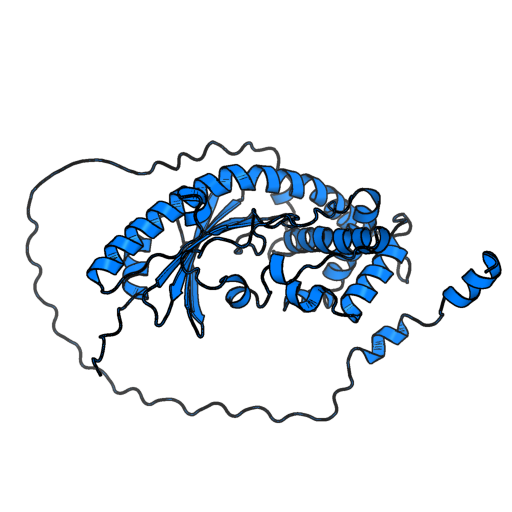00 36.59 368 LEU A N 1
ATOM 2905 C CA . LEU A 1 368 ? 21.251 -20.122 -29.492 1.00 36.59 368 LEU A CA 1
ATOM 2906 C C . LEU A 1 368 ? 21.998 -21.400 -29.071 1.00 36.59 368 LEU A C 1
ATOM 2908 O O . LEU A 1 368 ? 23.113 -21.295 -28.557 1.00 36.59 368 LEU A O 1
ATOM 2912 N N . GLY A 1 369 ? 21.441 -22.587 -29.337 1.00 37.47 369 GLY A N 1
ATOM 2913 C CA . GLY A 1 369 ? 22.124 -23.869 -29.119 1.00 37.47 369 GLY A CA 1
ATOM 2914 C C . GLY A 1 369 ? 23.297 -24.096 -30.081 1.00 37.47 369 GLY A C 1
ATOM 2915 O O . GLY A 1 369 ? 24.382 -24.497 -29.661 1.00 37.47 369 GLY A O 1
ATOM 2916 N N . GLU A 1 370 ? 23.138 -23.736 -31.359 1.00 37.88 370 GLU A N 1
ATOM 2917 C CA . GLU A 1 370 ? 24.190 -23.917 -32.373 1.00 37.88 370 GLU A CA 1
ATOM 2918 C C . GLU A 1 370 ? 25.321 -22.874 -32.284 1.00 37.88 370 GLU A C 1
ATOM 2920 O O . GLU A 1 370 ? 26.448 -23.152 -32.694 1.00 37.88 370 GLU A O 1
ATOM 2925 N N . ALA A 1 371 ? 25.069 -21.695 -31.701 1.00 37.69 371 ALA A N 1
ATOM 2926 C CA . ALA A 1 371 ? 26.076 -20.637 -31.561 1.00 37.69 371 ALA A CA 1
ATOM 2927 C C . ALA A 1 371 ? 26.985 -20.788 -30.321 1.00 37.69 371 ALA A C 1
ATOM 2929 O O . ALA A 1 371 ? 28.084 -20.228 -30.305 1.00 37.69 371 ALA A O 1
ATOM 2930 N N . PHE A 1 372 ? 26.560 -21.545 -29.300 1.00 37.16 372 PHE A N 1
ATOM 2931 C CA . PHE A 1 372 ? 27.305 -21.717 -28.041 1.00 37.16 372 PHE A CA 1
ATOM 2932 C C . PHE A 1 372 ? 27.780 -23.148 -27.744 1.00 37.16 372 PHE A C 1
ATOM 2934 O O . PHE A 1 372 ? 28.435 -23.353 -26.724 1.00 37.16 372 PHE A O 1
ATOM 2941 N N . GLY A 1 373 ? 27.550 -24.111 -28.643 1.00 34.62 373 GLY A N 1
ATOM 2942 C CA . GLY A 1 373 ? 28.208 -25.421 -28.605 1.00 34.62 373 GLY A CA 1
ATOM 2943 C C . GLY A 1 373 ? 27.929 -26.245 -27.343 1.00 34.62 373 GLY A C 1
ATOM 2944 O O . GLY A 1 373 ? 28.877 -26.691 -26.692 1.00 34.62 373 GLY A O 1
ATOM 2945 N N . PHE A 1 374 ? 26.648 -26.464 -27.034 1.00 39.38 374 PHE A N 1
ATOM 2946 C CA . PHE A 1 374 ? 26.192 -27.510 -26.112 1.00 39.38 374 PHE A CA 1
ATOM 2947 C C . PHE A 1 374 ? 25.338 -28.544 -26.835 1.00 39.38 374 PHE A C 1
ATOM 2949 O O . PHE A 1 374 ? 24.470 -28.123 -27.630 1.00 39.38 374 PHE A O 1
#

pLDDT: mean 75.53, std 24.41, range [28.09, 98.25]

Foldseek 3Di:
DDPDDQQPLVVLLVVVCVVQVVQWDWDDFDDDPFWTWTKTWHDAPLQKIKMKIKIDTRPFQKIWIKIKIFSFPDGDQFAPPDPPGQAQGMHMDTLCCQQVVAFAIDGDDDNVRSNVRSNVRSVSRLVSRLSCCVVIVVVNLVSNVVQVVLLVVLVVLQVVFDPDDGGRVVLPQLNVLVVLLLCCLVVVLQCLACFVVSCVVVPVVLVSQLSSQLSVQLVDDQFDDDDPDPDDDDDPGHDHDDDCSCVVPVHDRCNVRDDADPDRVRNSSSSSNSNSNSSSCSVVVDPPPPDPPSVPRSPDDRDSPPSPPPPDDDDDDDDDDDDDDDDDDDDDDDDDDDDDDDDDDDPDDDDPVVCVCVVVDDDCVVVVCVVPPD

Radius of gyration: 25.73 Å; chains: 1; bounding box: 74×51×71 Å

Sequence (374 aa):
MSTRTSIRFGPILEALAAEKLKKYEPFLNEAVSHSLLYGYRCRMAGHYYGFILVQAARTSGRVTAEVAVSRTPDFPYYRISDTPRLGVSGYRERALKLTRKVDTSFSYRGQEQLLGVLLDLLRESEMALGRLADQAIPLIIEDYKQWQPLYRDWLEAEKNALEGDIRYPELGGETVARDLLGDTLARGTFDRFLGPMKFRYRKPDFFLCHLYLMARALEFLEPPKMTAGSGEPPEESPEILPDPIPALTGRQPQEEAVELAVSTSLRTAQWAFLKSFAAVEAFFSDESTADPSWLREIDAKPASANFSGIMEDPVYNSPQPASPPVAPVPARPVTPPPPPTAPARQAGRPDPFDRIQDYVKDDPFDALGEAFGF

Secondary structure (DSSP, 8-state):
--------HHHHHHHHHHHH-TTPEEEEEEE-SSEEEEEEEEEPGGG-EEEEEEEEETTT-EEEEEEEEESSSSPP--BTT-SS---SSEEEEEHHHHHTS----EE-SSHHHHHHHHHHHHHHHHHHHHHHHHHHHHHHHHHHHHHHHHHHHHHHHGGGPPSSS-S-TT-TTHHHHHHHHHHHHHHTTTHHHHGGGGGGGGSHHHHHHHHHHHHHHHHHPPPPP------PPPSS---PPPPSHHHHHSPPPHHHH----SSHHHHHHHHHHHHHHHHHHHHHS-TT-S-GGGGG-TT-PPP-----------------PPPPPPPPPPPPP-PPPPPPPPPP--S-PPPGGGGTGGG--S-THHHHHHHHT-